Protein 7NG2 (pdb70)

Radius of gyration: 14.6 Å; Cα contacts (8 Å, |Δi|>4): 327; chains: 1; bounding box: 36×38×35 Å

Foldseek 3Di:
DAAPDDPLDDPFFEWEWEAEAQDVVQVVVCQVQQKDWAAPVLLVVVQVCVVPGNWYKYFYDYVPLQGTQAMWTFGFRFDCPRPHCPVPPCCVRTTHMTGIGTDAGADDGLVVVPLAAAVQVVRHRPSPHDGGRIGDPVVRSVVNVVRVPGDGDPSND

B-factor: mean 22.54, std 9.27, range [11.8, 64.45]

InterPro domains:
  IPR000571 Zinc finger, CCCH-type [PS50103] (138-165)
  IPR000571 Zinc finger, CCCH-type [PS50103] (248-275)
  IPR000571 Zinc finger, CCCH-type [SM00356] (138-164)
  IPR000571 Zinc finger, CCCH-type [SM00356] (249-274)
  IPR007275 YTH domain [PF04146] (446-579)
  IPR007275 YTH domain [PS50882] (446-579)
  IPR007275 YTH domain [cd21134] (447-579)
  IPR036855 Zinc finger, CCCH-type superfamily [SSF90229] (138-163)
  IPR045168 YTH domain containing protein [PTHR12357] (114-583)

Secondary structure (DSSP, 8-state):
----S-TT-TTS-EEEEEEEES-HHHHHHHHHHTEE---HHHHHHHHHHHHHSSEEEEEEEETTSSEEEEEEEE-S---TTSSTTTTGGGGGGS---EEEEEEEEEEEEGGGG-S-EETTTTTEEGGGPPTT-EE-HHHHHHHHHHHHHSPPP-TT-

Solvent-accessible surface area: 8326 Å² total; per-residue (Å²): 46,102,61,189,38,124,21,82,30,117,146,21,80,42,78,4,0,0,0,33,6,109,146,66,60,32,0,82,31,0,28,118,74,20,0,15,9,3,46,143,54,17,8,145,81,0,3,82,0,19,93,85,13,69,1,2,2,0,0,0,0,4,73,172,41,32,2,2,18,0,6,0,6,0,27,17,77,36,56,92,142,25,84,97,45,55,31,28,106,51,37,156,167,39,6,38,4,0,115,7,92,39,64,26,38,0,131,5,82,20,160,97,29,50,211,30,68,0,83,142,34,124,92,66,35,5,153,119,7,157,32,0,20,33,1,16,70,76,27,0,50,82,2,13,59,92,0,56,134,69,99,83,59,99,25,88,113

Sequen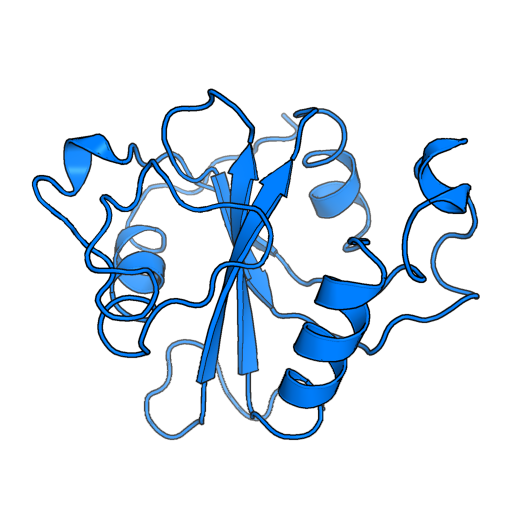ce (157 aa):
GDPFGHVASPQSTKRFFIIKSNNRMSNIIYTSIQHGVWATSKGNSRKLSNAFTTSTDHVLLLFSANESGGFQGFGRMMSLPDPQLFPGIWGPVQLRLGSNFRVVMMWLKQCKIEFEELGKVTNPWNDDLPLRKSRDGTEVVPPALGSSLLCTWMSSQRPSEDLLA

Nearest PDB structures (foldseek):
  7ng2-assembly1_A  TM=1.006E+00  e=1.688E-35  Toxoplasma gondii ME49
  7njc-assembly1_A  TM=9.809E-01  e=2.395E-30  Toxoplasma gondii ME49
  7pj9-assembly2_B  TM=9.272E-01  e=2.985E-15  Homo sapiens
  8q4v-assembly1_A  TM=9.236E-01  e=5.300E-15  Homo sapiens
  6t12-assembly1_A  TM=8.973E-01  e=1.470E-14  Homo sapiens

Organism: Toxoplasma gondii (strain ATCC 50611 / Me49) (NCBI:txid508771)

Structure (mmCIF, N/CA/C/O backbone):
data_7NG2
#
_entry.id   7NG2
#
_cell.length_a   40.180
_cell.length_b   40.180
_cell.length_c   202.600
_cell.angle_alpha   90.000
_cell.angle_beta   90.000
_cell.angle_gamma   90.000
#
_symmetry.space_group_name_H-M   'P 41 21 2'
#
loop_
_entity.id
_entity.type
_entity.pdbx_description
1 polymer 'Zinc finger (CCCH type) motif-containing protein'
2 non-polymer 'ISOPROPYL ALCOHOL'
3 water water
#
loop_
_atom_site.group_PDB
_atom_site.id
_atom_site.type_symbol
_atom_site.label_atom_id
_atom_site.label_alt_id
_atom_site.label_comp_id
_atom_site.label_asym_id
_atom_site.label_entity_id
_atom_site.label_seq_id
_atom_site.pdbx_PDB_ins_code
_atom_site.Cartn_x
_atom_site.Cartn_y
_atom_site.Cartn_z
_atom_site.occupancy
_atom_site.B_iso_or_equiv
_atom_site.auth_seq_id
_atom_site.auth_comp_id
_atom_site.auth_asym_id
_atom_site.auth_atom_id
_atom_site.pdbx_PDB_model_num
ATOM 1 N N . GLY A 1 1 ? -1.11600 -0.54000 -31.38600 0.800 25.32672 433 GLY A N 1
ATOM 2 C CA . GLY A 1 1 ? -2.03600 -0.19500 -32.45200 0.800 24.96352 433 GLY A CA 1
ATOM 3 C C . GLY A 1 1 ? -3.43100 -0.74400 -32.23300 0.800 24.86877 433 GLY A C 1
ATOM 4 O O . GLY A 1 1 ? -3.79400 -1.08500 -31.09700 0.800 20.65511 433 GLY A O 1
ATOM 5 N N . ASP A 1 2 ? -4.19000 -0.82800 -33.33200 1.000 28.27971 434 ASP A N 1
ATOM 6 C CA . ASP A 1 2 ? -5.58400 -1.24500 -33.29800 1.000 29.81410 434 ASP A CA 1
ATOM 7 C C . ASP A 1 2 ? -5.68800 -2.73700 -32.98400 1.000 26.36106 434 ASP A C 1
ATOM 8 O O . ASP A 1 2 ? -4.79400 -3.51400 -33.32500 1.000 25.93732 434 ASP A O 1
ATOM 13 N N . PRO A 1 3 ? -6.78700 -3.17000 -32.36300 1.000 24.78718 435 PRO A N 1
ATOM 14 C CA . PRO A 1 3 ? -6.98800 -4.61000 -32.13500 1.000 22.95802 435 PRO A CA 1
ATOM 15 C C . PRO A 1 3 ? -7.41200 -5.31300 -33.41900 1.000 22.42374 435 PRO A C 1
ATOM 16 O O . PRO A 1 3 ? -8.34000 -4.88100 -34.10500 1.000 25.39252 435 PRO A O 1
ATOM 20 N N . PHE A 1 4 ? -6.72900 -6.41100 -33.73500 1.000 22.89748 436 PHE A N 1
ATOM 21 C CA . PHE A 1 4 ? -7.06000 -7.23400 -34.89000 1.000 22.26583 436 PHE A CA 1
ATOM 22 C C . PHE A 1 4 ? -7.62900 -8.58600 -34.48600 1.000 21.52363 436 PHE A C 1
ATOM 23 O O . PHE A 1 4 ? -7.74900 -9.48700 -35.32700 1.000 23.32648 436 PHE A O 1
ATOM 31 N N . GLY A 1 5 ? -7.99300 -8.73000 -33.21900 1.000 19.66025 437 GLY A N 1
ATOM 32 C CA . GLY A 1 5 ? -8.63300 -9.92800 -32.71400 1.000 17.67317 437 GLY A CA 1
ATOM 33 C C . GLY A 1 5 ? -8.97400 -9.69900 -31.26000 1.000 16.68095 437 GLY A C 1
ATOM 34 O O . GLY A 1 5 ? -8.60000 -8.68200 -30.66300 1.000 17.76002 437 GLY A O 1
ATOM 35 N N . HIS A 1 6 ? -9.71400 -10.65000 -30.70600 1.000 15.60450 438 HIS A N 1
ATOM 36 C CA . HIS A 1 6 ? -10.08200 -10.58900 -29.30100 1.000 15.30447 438 HIS A CA 1
ATOM 37 C C . HIS A 1 6 ? -8.85000 -10.83300 -28.43800 1.000 16.13878 438 HIS A C 1
ATOM 38 O O . HIS A 1 6 ? -7.97100 -11.62200 -28.79100 1.000 17.36261 438 HIS A O 1
ATOM 45 N N . VAL A 1 7 ? -8.79300 -10.16000 -27.28300 1.000 16.00192 439 VAL A N 1
ATOM 46 C CA . VAL A 1 7 ? -7.61700 -10.29400 -26.42600 1.000 16.85202 439 VAL A CA 1
ATOM 47 C C . VAL A 1 7 ? -7.45200 -11.70000 -25.87800 1.000 18.67592 439 VAL A C 1
ATOM 48 O O . VAL A 1 7 ? -6.36400 -12.05100 -25.41600 1.000 21.77893 439 VAL A O 1
ATOM 52 N N . ALA A 1 8 ? -8.50800 -12.50900 -25.88600 1.000 19.40233 440 ALA A N 1
ATOM 53 C CA . ALA A 1 8 ? -8.41300 -13.87600 -25.39900 1.000 20.78407 440 ALA A CA 1
ATOM 54 C C . ALA A 1 8 ? -7.96900 -14.85500 -26.47500 1.000 19.85238 440 ALA A C 1
ATOM 55 O O . ALA A 1 8 ? -7.71600 -16.02400 -26.16300 1.000 25.42147 440 ALA A O 1
ATOM 57 N N . SER A 1 9 ? -7.86600 -14.41500 -27.72700 1.000 19.24441 441 SER A N 1
ATOM 58 C CA . SER A 1 9 ? -7.50600 -15.33400 -28.79800 1.000 19.39180 441 SER A CA 1
ATOM 59 C C . SER A 1 9 ? -6.00100 -15.58800 -28.81300 1.000 18.51275 441 SER A C 1
ATOM 60 O O . SER A 1 9 ? -5.21300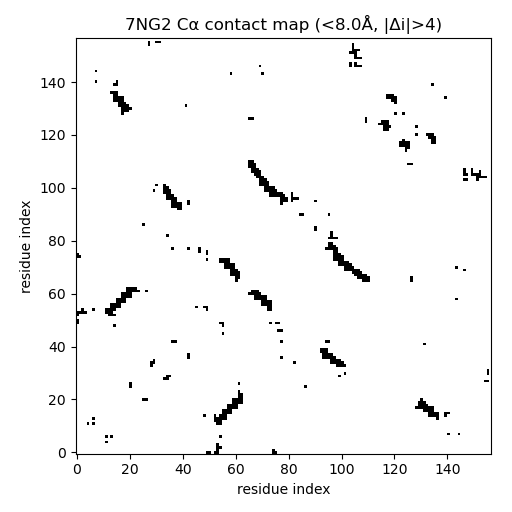 -14.67700 -28.56500 1.000 19.76816 441 SER A O 1
ATOM 63 N N . PRO A 1 10 ? -5.58300 -16.81700 -29.12700 1.000 21.11569 442 PRO A N 1
ATOM 64 C CA . PRO A 1 10 ? -4.18200 -17.19500 -28.88500 1.000 22.62903 442 PRO A CA 1
ATOM 65 C C . PRO A 1 10 ? -3.16500 -16.65300 -29.87700 1.000 23.42123 442 PRO A C 1
ATOM 66 O O . PRO A 1 10 ? -1.98200 -16.57600 -29.52300 1.000 29.27719 442 PRO A O 1
ATOM 70 N N . GLN A 1 11 ? -3.56200 -16.26700 -31.08800 1.000 21.97369 443 GLN A N 1
ATOM 71 C CA . GLN A 1 11 ? -2.57700 -15.95300 -32.11800 1.000 24.44504 443 GLN A CA 1
ATOM 72 C C . GLN A 1 11 ? -1.93200 -14.58600 -31.94800 1.000 24.16079 443 GLN A C 1
ATOM 73 O O . GLN A 1 11 ? -0.95400 -14.29000 -32.64300 1.000 29.02453 443 GLN A O 1
ATOM 79 N N . SER A 1 12 ? -2.43300 -13.75500 -31.05000 1.000 17.81003 444 SER A N 1
ATOM 80 C CA . SER A 1 12 ? -1.93800 -12.39500 -30.92800 1.000 15.83085 444 SER A CA 1
ATOM 81 C C . SER A 1 12 ? -0.88500 -12.30600 -29.82800 1.000 14.92284 444 SER A C 1
ATOM 82 O O . SER A 1 12 ? -0.91300 -13.06000 -28.85200 1.000 16.66252 444 SER A O 1
ATOM 85 N N . THR A 1 13 ? 0.02900 -11.35100 -29.97900 1.000 14.28066 445 THR A N 1
ATOM 86 C CA . THR A 1 13 ? 1.01900 -11.08900 -28.94000 1.000 13.55689 445 THR A CA 1
ATOM 87 C C . THR A 1 13 ? 0.42300 -10.19800 -27.85600 1.000 13.82271 445 THR A C 1
ATOM 88 O O . THR A 1 13 ? -0.40900 -9.32400 -28.12000 1.000 14.03853 445 THR A O 1
ATOM 92 N N . LYS A 1 14 ? 0.84100 -10.44000 -26.61500 1.000 13.79376 446 LYS A N 1
ATOM 93 C CA . LYS A 1 14 ? 0.24100 -9.78300 -25.46500 1.000 14.27276 446 LYS A CA 1
ATOM 94 C C . LYS A 1 14 ? 1.31100 -9.43700 -24.44900 1.000 13.27264 446 LYS A C 1
ATOM 95 O O . LYS A 1 14 ? 2.29300 -10.16400 -24.29200 1.000 14.28592 446 LYS A O 1
ATOM 101 N N . ARG A 1 15 ? 1.11000 -8.31000 -23.76700 1.000 12.94892 447 ARG A N 1
ATOM 102 C CA . ARG A 1 15 ? 1.85600 -7.98100 -22.56300 1.000 13.38582 447 ARG A CA 1
ATOM 103 C C . ARG A 1 15 ? 0.85700 -7.54000 -21.51100 1.000 12.51466 447 ARG A C 1
ATOM 104 O O . ARG A 1 15 ? -0.19200 -6.98300 -21.83200 1.000 13.34107 447 ARG A O 1
ATOM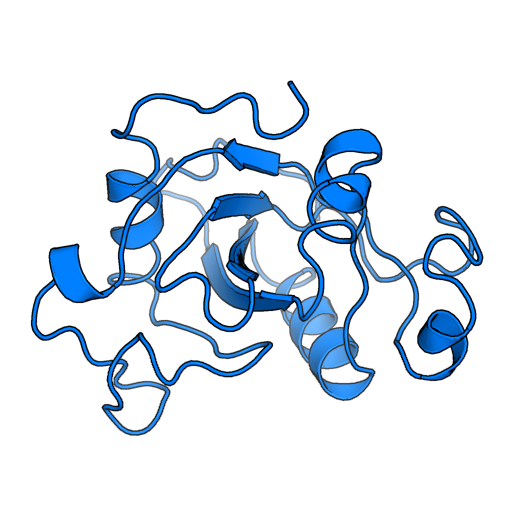 112 N N . PHE A 1 16 ? 1.18900 -7.79600 -20.24700 1.000 12.54624 448 PHE A N 1
ATOM 113 C CA . PHE A 1 16 ? 0.25800 -7.65800 -19.12800 1.000 12.98314 448 PHE A CA 1
ATOM 114 C C . PHE A 1 16 ? 0.91900 -6.85800 -18.01500 1.000 12.48571 448 PHE A C 1
ATOM 115 O O . PHE A 1 16 ? 1.99800 -7.23500 -17.53600 1.000 13.95957 448 PHE A O 1
ATOM 123 N N . PHE A 1 17 ? 0.27900 -5.77400 -17.59500 1.000 12.58572 449 PHE A N 1
ATOM 124 C CA . PHE A 1 17 ? 0.84400 -4.89800 -16.57300 1.000 12.84891 449 PHE A CA 1
ATOM 125 C C . PHE A 1 17 ? -0.17700 -4.69400 -15.46800 1.000 12.16988 449 PHE A C 1
ATOM 126 O O . PHE A 1 17 ? -1.36200 -4.50500 -15.73800 1.000 13.29896 449 PHE A O 1
ATOM 134 N N . ILE A 1 18 ? 0.28800 -4.73400 -14.21900 1.000 12.59362 450 ILE A N 1
ATOM 135 C CA . ILE A 1 18 ? -0.55000 -4.42100 -13.06100 1.000 13.11999 450 ILE A CA 1
ATOM 136 C C . ILE A 1 18 ? -0.56700 -2.90700 -12.85900 1.000 13.06472 450 ILE A C 1
ATOM 137 O O . ILE A 1 18 ? 0.47600 -2.24700 -12.89900 1.000 14.72808 450 ILE A O 1
ATOM 142 N N . ILE A 1 19 ? -1.76200 -2.35400 -12.68200 1.000 12.89891 451 ILE A N 1
ATOM 143 C CA . ILE A 1 19 ? -1.97100 -0.93200 -12.43800 1.000 13.16737 451 ILE A CA 1
ATOM 144 C C . ILE A 1 19 ? -2.51100 -0.78700 -11.02600 1.000 13.72007 451 ILE A C 1
ATOM 145 O O . ILE A 1 19 ? -3.49100 -1.44200 -10.66500 1.000 14.50700 451 ILE A O 1
ATOM 150 N N . LYS A 1 20 ? -1.89800 0.08800 -10.23800 1.000 13.92009 452 LYS A N 1
ATOM 151 C CA . LYS A 1 20 ? -2.38100 0.39200 -8.89900 1.000 14.59912 452 LYS A CA 1
ATOM 152 C C . LYS A 1 20 ? -3.06700 1.75400 -8.90300 1.000 16.98098 452 LYS A C 1
ATOM 153 O O . LYS A 1 20 ? -2.69600 2.65300 -9.65700 1.000 19.55761 452 LYS A O 1
ATOM 159 N N . SER A 1 21 ? -4.08300 1.90100 -8.06300 1.000 17.43893 453 SER A N 1
ATOM 160 C CA . SER A 1 21 ? -4.78500 3.17000 -7.94800 1.000 19.25494 453 SER A CA 1
ATOM 161 C C . SER A 1 21 ? -4.97300 3.49600 -6.47900 1.000 19.33127 453 SER A C 1
ATOM 162 O O . SER A 1 21 ? -5.46200 2.65700 -5.72200 1.000 18.90490 453 SER A O 1
ATOM 165 N N A ASN A 1 22 ? -4.59200 4.70100 -6.06300 0.720 22.11581 454 ASN A N 1
ATOM 166 N N B ASN A 1 22 ? -4.61500 4.73600 -6.10500 0.280 21.29203 454 ASN A N 1
ATOM 167 C CA A ASN A 1 22 ? -4.80300 5.02400 -4.65700 0.720 24.55558 454 ASN A CA 1
ATOM 168 C CA B ASN A 1 22 ? -4.72700 5.29300 -4.75900 0.280 22.59745 454 ASN A CA 1
ATOM 169 C C A ASN A 1 22 ? -6.27100 5.27700 -4.33400 0.720 22.14739 454 ASN A C 1
ATOM 170 C C B ASN A 1 22 ? -6.15400 5.66300 -4.37600 0.280 21.26571 454 ASN A C 1
ATOM 171 O O A ASN A 1 22 ? -6.67400 5.10500 -3.17900 0.720 28.10074 454 ASN A O 1
ATOM 172 O O B ASN A 1 22 ? -6.39600 6.01800 -3.21600 0.280 19.37864 454 ASN A O 1
ATOM 181 N N . ARG A 1 23 ? -7.08300 5.64400 -5.32500 1.000 20.59721 455 ARG A N 1
ATOM 182 C CA . ARG A 1 23 ? -8.46200 6.04700 -5.09700 1.000 22.53691 455 ARG A CA 1
ATOM 183 C C . ARG A 1 23 ? -9.37100 5.18200 -5.95400 1.000 22.36584 455 ARG A C 1
ATOM 184 O O . ARG A 1 23 ? -9.16500 5.08300 -7.16700 1.000 22.41585 455 ARG A O 1
ATOM 192 N N . MET A 1 24 ? -10.37900 4.57000 -5.32900 1.000 23.35543 456 MET A N 1
ATOM 193 C CA . MET A 1 24 ? -11.41900 3.90600 -6.10600 1.000 23.68179 456 MET A CA 1
ATOM 194 C C . MET A 1 24 ? -12.11300 4.87600 -7.04900 1.000 22.43164 456 MET A C 1
ATOM 195 O O . MET A 1 24 ? -12.51200 4.48500 -8.15100 1.000 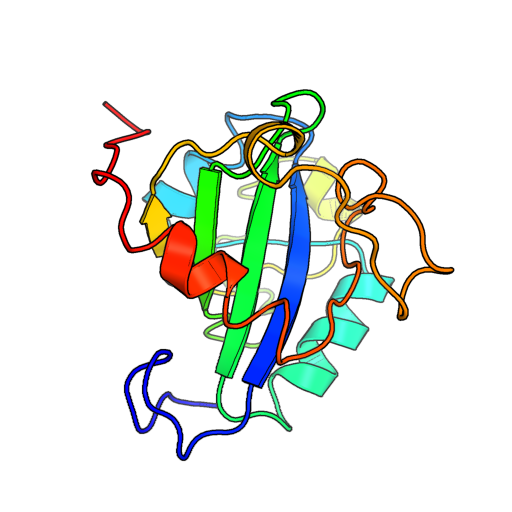22.98170 456 MET A O 1
ATOM 200 N N . SER A 1 25 ? -12.24400 6.14500 -6.64500 1.000 22.77378 457 SER A N 1
ATOM 201 C CA . SER A 1 25 ? -12.88400 7.13900 -7.50000 1.000 23.40544 457 SER A CA 1
ATOM 202 C C . SER A 1 25 ? -12.15300 7.29100 -8.82700 1.000 21.08148 457 SER A C 1
ATOM 203 O O . SER A 1 25 ? -12.78500 7.56500 -9.85300 1.000 21.89999 457 SER A O 1
ATOM 206 N N . ASN A 1 26 ? -10.83400 7.09900 -8.83600 1.000 19.86028 458 ASN A N 1
ATOM 207 C CA . ASN A 1 26 ? -10.11000 7.14800 -10.10300 1.000 18.68908 458 ASN A CA 1
ATOM 208 C C . ASN A 1 26 ? -10.46700 5.96000 -10.99500 1.000 16.74411 458 ASN A C 1
ATOM 209 O O . ASN A 1 26 ? -10.55500 6.10400 -12.22200 1.000 16.86781 458 ASN A O 1
ATOM 214 N N A ILE A 1 27 ? -10.66300 4.78100 -10.39600 0.620 16.95203 459 ILE A N 1
ATOM 215 N N B ILE A 1 27 ? -10.68200 4.78400 -10.40200 0.380 16.55198 459 ILE A N 1
ATOM 216 C CA A ILE A 1 27 ? -11.13500 3.62000 -11.14900 0.620 17.92847 459 ILE A CA 1
ATOM 217 C CA B ILE A 1 27 ? -11.12500 3.63300 -11.18500 0.380 16.31248 459 ILE A CA 1
ATOM 218 C C A ILE A 1 27 ? -12.50100 3.90400 -11.75700 0.620 17.23101 459 ILE A C 1
ATOM 219 C C B ILE A 1 27 ? -12.51800 3.87200 -11.75200 0.380 16.25458 459 ILE A C 1
ATOM 220 O O A ILE A 1 27 ? -12.75300 3.60600 -12.93200 0.620 16.65726 459 ILE A O 1
ATOM 221 O O B ILE A 1 27 ? -12.80400 3.51500 -12.90300 0.380 16.74411 459 ILE A O 1
ATOM 230 N N . TYR A 1 28 ? -13.40300 4.49100 -10.96700 1.000 18.10217 460 TYR A N 1
ATOM 231 C CA . TYR A 1 28 ? -14.73400 4.80800 -11.47400 1.000 19.21020 460 TYR A CA 1
ATOM 232 C C . TYR A 1 28 ? -14.65000 5.76400 -12.65500 1.000 19.13387 460 TYR A C 1
ATOM 233 O O . TYR A 1 28 ? -15.32500 5.56700 -13.67200 1.000 18.81278 460 TYR A O 1
ATOM 242 N N . THR A 1 29 ? -13.81200 6.79400 -12.54600 1.000 17.70739 461 THR A N 1
ATOM 243 C CA . THR A 1 29 ? -13.61600 7.71800 -13.65700 1.000 18.06796 461 THR A CA 1
ATOM 244 C C . THR A 1 29 ? -13.06400 6.99700 -14.88100 1.000 16.50461 461 THR A C 1
ATOM 245 O O . THR A 1 29 ? -13.47900 7.26600 -16.01500 1.000 17.05468 461 THR A O 1
ATOM 249 N N . SER A 1 30 ? -12.13000 6.06900 -14.66800 1.000 15.75978 462 SER A N 1
ATOM 250 C CA . SER A 1 30 ? -11.54700 5.31500 -15.77200 1.000 15.48607 462 SER A CA 1
ATOM 251 C C . SER A 1 30 ? -12.60300 4.48900 -16.49800 1.000 15.06496 462 SER A C 1
ATOM 252 O O . SER A 1 30 ? -12.62400 4.44500 -17.73500 1.000 16.74411 462 SER A O 1
ATOM 255 N N . ILE A 1 31 ? -13.49700 3.84600 -15.74500 1.000 16.67568 463 ILE A N 1
ATOM 256 C CA . ILE A 1 31 ? -14.56900 3.06200 -16.35000 1.000 17.02309 463 ILE A CA 1
ATOM 257 C C . ILE A 1 31 ? -15.55100 3.97800 -17.07200 1.000 18.08638 463 ILE A C 1
ATOM 258 O O . ILE A 1 31 ? -16.01600 3.67200 -18.17700 1.000 22.10791 463 ILE A O 1
ATOM 263 N N . GLN A 1 32 ? -15.85700 5.13100 -16.47000 1.000 19.03386 464 GLN A N 1
ATOM 264 C CA . GLN A 1 32 ? -16.86000 6.03100 -17.02700 1.000 21.01831 464 GLN A CA 1
ATOM 265 C C . GLN A 1 32 ? -16.40200 6.63000 -18.35100 1.000 19.41285 464 GLN A C 1
ATOM 266 O O . GLN A 1 32 ? -17.20800 6.78700 -19.27800 1.000 22.90275 464 GLN A O 1
ATOM 272 N N . HIS A 1 33 ? -15.11600 6.96700 -18.46200 1.000 17.39945 465 HIS A N 1
ATOM 273 C CA . HIS A 1 33 ? -14.60800 7.71400 -19.60500 1.000 17.77845 465 HIS A CA 1
ATOM 274 C C . HIS A 1 33 ? -13.55600 6.98400 -20.42900 1.000 17.12837 465 HIS A C 1
ATOM 275 O O . HIS A 1 33 ? -13.10100 7.52500 -21.44100 1.000 20.33928 465 HIS A O 1
ATOM 282 N N . GLY A 1 34 ? -13.17100 5.77300 -20.04800 1.000 16.02824 466 GLY A N 1
ATOM 283 C CA . GLY A 1 34 ? -12.23800 5.00200 -20.84900 1.000 15.32552 466 GLY A CA 1
ATOM 284 C C . GLY A 1 34 ? -10.85900 5.62300 -20.91100 1.000 15.05180 466 GLY A C 1
ATOM 285 O O . GLY A 1 34 ? -10.29200 5.77900 -21.99500 1.000 15.63345 466 GLY A O 1
ATOM 286 N N . VAL A 1 35 ? -10.29400 5.96000 -19.75300 1.000 15.27288 467 VAL A N 1
ATOM 287 C CA . VAL A 1 35 ? -9.09100 6.78100 -19.70900 1.000 15.13866 467 VAL A CA 1
ATOM 288 C C . VAL A 1 35 ? -8.25100 6.37700 -18.50500 1.000 13.83850 467 VAL A C 1
ATOM 289 O O . VAL A 1 35 ? -8.77500 5.96500 -17.46600 1.000 14.78335 467 VAL A O 1
ATOM 293 N N . TRP A 1 36 ? -6.93500 6.51500 -18.64500 1.000 13.78850 468 TRP A N 1
ATOM 294 C CA . TRP A 1 36 ? -6.01400 6.32200 -17.53200 1.000 13.63321 468 TRP A CA 1
ATOM 295 C C . TRP A 1 36 ? -4.80800 7.23000 -17.73700 1.000 14.61754 468 TRP A C 1
ATOM 296 O O . TRP A 1 36 ? -4.57800 7.74300 -18.83200 1.000 15.51239 468 TRP A O 1
ATOM 307 N N . ALA A 1 37 ? -4.03200 7.41000 -16.66900 1.000 15.65451 469 ALA A N 1
ATOM 308 C CA . ALA A 1 37 ? -2.72400 8.04000 -16.76300 1.000 15.36500 469 ALA A CA 1
ATOM 309 C C . ALA A 1 37 ? -1.84000 7.41400 -15.69900 1.000 15.05444 469 ALA A C 1
ATOM 310 O O . ALA A 1 37 ? -2.32600 6.95700 -14.66100 1.000 16.56251 469 ALA A O 1
ATOM 312 N N . THR A 1 38 ? -0.53600 7.41000 -15.94800 1.000 14.87284 470 THR A N 1
ATOM 313 C CA . THR A 1 38 ? 0.40000 6.79900 -15.01700 1.000 14.31487 470 THR A CA 1
ATOM 314 C C . THR A 1 38 ? 1.65000 7.67000 -14.92200 1.000 16.02034 470 THR A C 1
ATOM 315 O O . THR A 1 38 ? 1.75500 8.71800 -15.56600 1.000 16.90203 470 THR A O 1
ATOM 319 N N . SER A 1 39 ? 2.59200 7.24300 -14.08700 1.000 15.36500 471 SER A N 1
ATOM 320 C CA . SER A 1 39 ? 3.84000 7.97100 -13.91300 1.000 16.62568 471 SER A CA 1
ATOM 321 C C . SER A 1 39 ? 4.55900 8.11600 -15.25400 1.000 16.84412 471 SER A C 1
ATOM 322 O O . SER A 1 39 ? 4.31700 7.37000 -16.20400 1.000 17.53105 471 SER A O 1
ATOM 325 N N . LYS A 1 40 ? 5.45900 9.09800 -15.33200 1.000 18.85226 472 LYS A N 1
ATOM 326 C CA . LYS A 1 40 ? 6.16900 9.31800 -16.58800 1.000 20.78933 472 LYS A CA 1
ATOM 327 C C . LYS A 1 40 ? 6.99400 8.09500 -16.98300 1.000 19.64972 472 LYS A C 1
ATOM 328 O O . LYS A 1 40 ? 7.02500 7.71400 -18.16000 1.000 19.39180 472 LYS A O 1
ATOM 334 N N . GLY A 1 41 ? 7.63600 7.44300 -16.00800 1.000 20.36297 473 GLY A N 1
ATOM 335 C CA . GLY A 1 41 ? 8.37700 6.22400 -16.30400 1.000 20.57352 473 GLY A CA 1
ATOM 336 C C . GLY A 1 41 ? 7.49200 5.10700 -16.82700 1.000 19.34969 473 GLY A C 1
ATOM 337 O O . GLY A 1 41 ? 7.81600 4.45400 -17.82500 1.000 19.98924 473 GLY A O 1
ATOM 338 N N . ASN A 1 42 ? 6.35800 4.87100 -16.15900 1.000 17.52579 474 ASN A N 1
ATOM 339 C CA . ASN A 1 42 ? 5.44600 3.83000 -16.62400 1.000 16.47566 474 ASN A CA 1
ATOM 340 C C . ASN A 1 42 ? 4.82200 4.20800 -17.95500 1.000 15.00969 474 ASN A C 1
ATOM 341 O O . ASN A 1 42 ? 4.51000 3.32700 -18.76400 1.000 15.87822 474 ASN A O 1
ATOM 346 N N . SER A 1 43 ? 4.63600 5.51000 -18.19300 1.000 15.55713 475 SER A N 1
ATOM 347 C CA . SER A 1 43 ? 4.05700 5.96000 -19.45200 1.000 15.69925 475 SER A CA 1
ATOM 348 C C . SER A 1 43 ? 4.95700 5.59400 -20.62100 1.000 16.11772 475 SER A C 1
ATOM 349 O O . SER A 1 43 ? 4.47800 5.15200 -21.67200 1.000 16.38091 475 SER A O 1
ATOM 352 N N . ARG A 1 44 ? 6.26700 5.77100 -20.45700 1.000 16.46513 476 ARG A N 1
ATOM 353 C CA . ARG A 1 44 ? 7.19000 5.40200 -21.52200 1.000 17.44420 476 ARG A CA 1
ATOM 354 C C . ARG A 1 44 ? 7.19000 3.89400 -21.73000 1.000 17.96531 476 ARG A C 1
ATOM 355 O O . ARG A 1 44 ? 7.15100 3.41700 -22.87000 1.000 18.09691 476 ARG A O 1
ATOM 363 N N . LYS A 1 45 ? 7.20400 3.13500 -20.63300 1.000 17.86530 477 LYS A N 1
ATOM 364 C CA . LYS A 1 45 ? 7.19200 1.67800 -20.70800 1.000 19.29705 477 LYS A CA 1
ATOM 365 C C . LYS A 1 45 ? 5.93900 1.16800 -21.41100 1.000 16.88360 477 LYS A C 1
ATOM 366 O O . LYS A 1 45 ? 6.01100 0.28700 -22.27800 1.000 17.68370 477 LYS A O 1
ATOM 372 N N . LEU A 1 46 ? 4.77200 1.70400 -21.04100 1.000 15.74926 478 LEU A N 1
ATOM 373 C CA . LEU A 1 46 ? 3.52800 1.28200 -21.67900 1.000 14.95179 478 LEU A CA 1
ATOM 374 C C . LEU A 1 46 ? 3.47800 1.72600 -23.13400 1.000 14.59912 478 LEU A C 1
ATOM 375 O O . LEU A 1 46 ? 2.95600 1.00100 -23.98700 1.000 15.63345 478 LEU A O 1
ATOM 380 N N . SER A 1 47 ? 4.00500 2.91200 -23.43500 1.000 14.59649 479 SER A N 1
ATOM 381 C CA . SER A 1 47 ? 4.02900 3.37700 -24.81700 1.000 15.34131 479 SER A CA 1
ATOM 382 C C . SER A 1 47 ? 4.82800 2.43400 -25.69700 1.000 15.21761 479 SER A C 1
ATOM 383 O O . SER A 1 47 ? 4.40700 2.10600 -26.81200 1.000 15.63082 479 SER A O 1
ATOM 386 N N . ASN A 1 48 ? 6.00800 2.02700 -25.23100 1.000 15.77558 480 ASN A N 1
ATOM 387 C CA . ASN A 1 48 ? 6.83600 1.11600 -26.01600 1.000 15.86506 480 ASN A CA 1
ATOM 388 C C . ASN A 1 48 ? 6.17900 -0.24400 -26.17500 1.000 16.94150 480 ASN A C 1
ATOM 389 O O . ASN A 1 48 ? 6.33500 -0.88300 -27.21700 1.000 19.02860 480 ASN A O 1
ATOM 394 N N . ALA A 1 49 ? 5.43200 -0.68700 -25.16400 1.000 14.87547 481 ALA A N 1
ATOM 395 C CA . ALA A 1 49 ? 4.66100 -1.91700 -25.29900 1.000 14.57543 481 ALA A CA 1
ATOM 396 C C . ALA A 1 49 ? 3.52000 -1.74500 -26.29900 1.000 14.73861 481 ALA A C 1
ATOM 397 O O . ALA A 1 49 ? 3.26500 -2.63100 -27.12000 1.000 14.79651 481 ALA A O 1
ATOM 399 N N . PHE A 1 50 ? 2.83200 -0.60300 -26.25100 1.000 13.66480 482 PHE A N 1
ATOM 400 C CA . PHE A 1 50 ? 1.66100 -0.37900 -27.10000 1.000 13.87008 482 PHE A CA 1
ATOM 401 C C . PHE A 1 50 ? 2.01100 -0.43700 -28.58200 1.000 14.39120 482 PHE A C 1
ATOM 402 O O . PHE A 1 50 ? 1.25900 -1.00000 -29.38600 1.000 15.25972 482 PHE A O 1
ATOM 410 N N A THR A 1 51 ? 3.14000 0.15000 -28.96700 0.800 14.10959 483 THR A N 1
ATOM 411 N N B THR A 1 51 ? 3.14900 0.12100 -28.95700 0.200 14.72545 483 THR A N 1
ATOM 412 C CA A THR A 1 51 ? 3.49500 0.17800 -30.37600 0.800 14.89652 483 THR A CA 1
ATOM 413 C CA B THR A 1 51 ? 3.54200 0.21100 -30.35200 0.200 15.49923 483 THR A CA 1
ATOM 414 C C A THR A 1 51 ? 4.01900 -1.15700 -30.88400 0.800 14.40962 483 THR A C 1
ATOM 415 C C B THR A 1 51 ? 4.25800 -1.03500 -30.85200 0.200 14.80967 483 THR A C 1
ATOM 416 O O A THR A 1 51 ? 4.00900 -1.38700 -32.09300 0.800 16.08088 483 THR A O 1
ATOM 417 O O B THR A 1 51 ? 4.64300 -1.07700 -32.02600 0.200 14.71229 483 THR A O 1
ATOM 424 N N . SER A 1 52 ? 4.46200 -2.04000 -29.99600 1.000 15.27025 484 SER A N 1
ATOM 425 C CA . SER A 1 52 ? 5.18000 -3.24600 -30.38800 1.000 15.73610 484 SER A CA 1
ATOM 426 C C . SER A 1 52 ? 4.49800 -4.53500 -29.95600 1.000 15.92559 484 SER A C 1
ATOM 427 O O . SER A 1 52 ? 5.11100 -5.59700 -30.05000 1.000 21.65523 484 SER A O 1
ATOM 430 N N . THR A 1 53 ? 3.26600 -4.47200 -29.47800 1.000 14.14380 485 THR A N 1
ATOM 431 C CA . THR A 1 53 ? 2.53900 -5.64700 -29.02900 1.000 13.64111 485 THR A CA 1
ATOM 432 C C . THR A 1 53 ? 1.13600 -5.56400 -29.59500 1.000 13.84113 485 THR A C 1
ATOM 433 O O . THR A 1 53 ? 0.57400 -4.46800 -29.70300 1.000 14.55701 485 THR A O 1
ATOM 437 N N . ASP A 1 54 ? 0.56100 -6.71500 -29.94600 1.000 13.44635 486 ASP A N 1
ATOM 438 C CA . ASP A 1 54 ? -0.79400 -6.68700 -30.48500 1.000 13.94641 486 ASP A CA 1
ATOM 439 C C . ASP A 1 54 ? -1.79000 -6.16500 -29.45400 1.000 13.90167 486 ASP A C 1
ATOM 440 O O . ASP A 1 54 ? -2.66200 -5.35600 -29.78300 1.000 16.65726 486 ASP A O 1
ATOM 445 N N . HIS A 1 55 ? -1.66900 -6.61100 -28.20200 1.000 12.94892 487 HIS A N 1
ATOM 446 C CA . HIS A 1 55 ? -2.54100 -6.20100 -27.09900 1.000 13.13842 487 HIS A CA 1
ATOM 447 C C . HIS A 1 55 ? -1.72900 -5.92200 -25.85100 1.000 13.13842 487 HIS A C 1
ATOM 448 O O . HIS A 1 55 ? -0.95300 -6.77800 -25.41500 1.000 14.55964 487 HIS A O 1
ATOM 455 N N . VAL A 1 56 ? -1.93500 -4.74300 -25.26800 1.000 12.51729 488 VAL A N 1
ATOM 456 C CA . VAL A 1 56 ? -1.39900 -4.41300 -23.95200 1.000 12.35411 488 VAL A CA 1
ATOM 457 C C . VAL A 1 56 ? -2.55100 -4.42700 -22.95900 1.000 12.20936 488 VAL A C 1
ATOM 458 O O . VAL A 1 56 ? -3.48500 -3.62200 -23.06400 1.000 12.96208 488 VAL A O 1
ATOM 462 N N . LEU A 1 57 ? -2.48700 -5.34800 -21.99500 1.000 12.49360 489 LEU A N 1
ATOM 463 C CA . LEU A 1 57 ? -3.52600 -5.52400 -20.99200 1.000 12.45676 489 LEU A CA 1
ATOM 464 C C . LEU A 1 57 ? -3.09900 -4.89600 -19.67400 1.000 12.35938 489 LEU A C 1
ATOM 465 O O . LEU A 1 57 ? -1.93900 -5.01800 -19.26000 1.000 13.18842 489 LEU A O 1
ATOM 470 N N . LEU A 1 58 ? -4.03900 -4.18100 -19.06400 1.000 13.19632 490 LEU A N 1
ATOM 471 C CA . LEU A 1 58 ? -3.84100 -3.48300 -17.80100 1.000 12.60151 490 LEU A CA 1
ATOM 472 C C . LEU A 1 58 ? -4.75900 -4.12500 -16.77400 1.000 12.10145 490 LEU A C 1
ATOM 473 O O . LEU A 1 58 ? -5.97400 -4.16300 -16.96500 1.000 13.09104 490 LEU A O 1
ATOM 478 N N . LEU A 1 59 ? -4.17500 -4.62300 -15.68900 1.000 11.80405 491 LEU A N 1
ATOM 479 C CA . LEU A 1 59 ? -4.89600 -5.37200 -14.66000 1.000 12.69363 491 LEU A CA 1
ATOM 480 C C . LEU A 1 59 ? -4.98600 -4.46200 -13.44300 1.000 12.10671 491 LEU A C 1
ATOM 481 O O . LEU A 1 59 ? -3.96500 -4.17000 -12.80900 1.000 12.89365 491 LEU A O 1
ATOM 486 N N . PHE A 1 60 ? -6.19500 -3.99900 -13.13500 1.000 12.03039 492 PHE A N 1
ATOM 487 C CA . PHE A 1 60 ? -6.37600 -2.91300 -12.17400 1.000 12.60941 492 PHE A CA 1
ATOM 488 C C . PHE A 1 60 ? -6.54500 -3.43900 -10.75700 1.000 12.82785 492 PHE A C 1
ATOM 489 O O . PHE A 1 60 ? -7.36700 -4.32700 -10.51100 1.000 13.40424 492 PHE A O 1
ATOM 497 N N . SER A 1 61 ? -5.79200 -2.85700 -9.82700 1.000 12.94366 493 SER A N 1
ATOM 498 C CA . SER A 1 61 ? -5.82900 -3.23200 -8.41500 1.000 13.46477 493 SER A CA 1
ATOM 499 C C . SER A 1 61 ? -5.73500 -1.97200 -7.56000 1.000 14.22276 493 SER A C 1
ATOM 500 O O . SER A 1 61 ? -4.66400 -1.36900 -7.44000 1.000 15.19130 493 SER A O 1
ATOM 503 N N . ALA A 1 62 ? -6.84500 -1.58300 -6.94700 1.000 15.17550 494 ALA A N 1
ATOM 504 C CA . ALA A 1 62 ? -6.81600 -0.43200 -6.05900 1.000 15.89401 494 ALA A CA 1
ATOM 505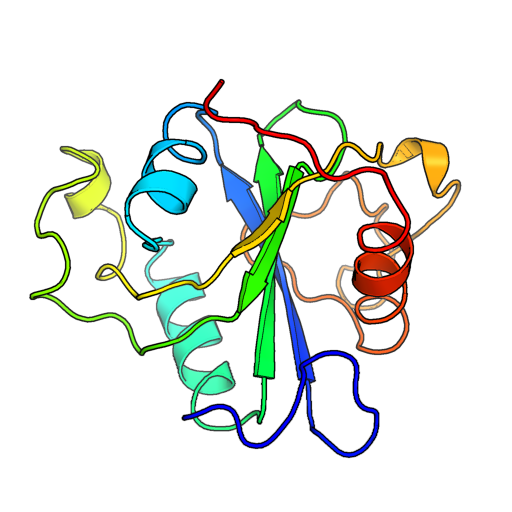 C C . ALA A 1 62 ? -5.97300 -0.73400 -4.82300 1.000 16.11772 494 ALA A C 1
ATOM 506 O O . ALA A 1 62 ? -5.95400 -1.86100 -4.32000 1.000 17.56790 494 ALA A O 1
ATOM 508 N N . ASN A 1 63 ? -5.24100 0.27300 -4.35800 1.000 16.62568 495 ASN A N 1
ATOM 509 C CA . ASN A 1 63 ? -4.40400 0.11200 -3.17400 1.000 18.42853 495 ASN A CA 1
ATOM 510 C C . ASN A 1 63 ? -5.23800 -0.39100 -2.00100 1.000 19.65236 495 ASN A C 1
ATOM 511 O O . ASN A 1 63 ? -6.28000 0.17900 -1.67300 1.000 21.81577 495 ASN A O 1
ATOM 516 N N . GLU A 1 64 ? -4.79200 -1.49400 -1.40200 1.000 22.52375 496 GLU A N 1
ATOM 517 C CA . GLU A 1 64 ? -5.41800 -2.09800 -0.22700 1.000 26.81111 496 GLU A CA 1
ATOM 518 C C . GLU A 1 64 ? -6.76800 -2.73600 -0.50900 1.000 26.87691 496 GLU A C 1
ATOM 519 O O . GLU A 1 64 ? -7.50700 -3.07600 0.42200 1.000 33.12239 496 GLU A O 1
ATOM 525 N N . SER A 1 65 ? -7.09800 -2.93000 -1.78000 1.000 24.49241 497 SER A N 1
ATOM 526 C CA . SER A 1 65 ? -8.31000 -3.65200 -2.13000 1.000 27.02166 497 SER A CA 1
ATOM 527 C C . SER A 1 65 ? -8.16600 -5.15300 -1.94300 1.000 27.85334 497 SER A C 1
ATOM 528 O O . SER A 1 65 ? -9.18100 -5.85300 -1.88600 1.000 32.29335 497 SER A O 1
ATOM 531 N N . GLY A 1 66 ? -6.93700 -5.65000 -1.84100 1.000 27.77701 498 GLY A N 1
ATOM 532 C CA . GLY A 1 66 ? -6.69200 -7.07100 -1.70400 1.000 31.29059 498 GLY A CA 1
ATOM 533 C C . GLY A 1 66 ? -6.78900 -7.88500 -2.97600 1.000 23.29227 498 GLY A C 1
ATOM 534 O O . GLY A 1 66 ? -6.72300 -9.11700 -2.90300 1.000 23.57388 498 GLY A O 1
ATOM 535 N N . GLY A 1 67 ? -6.93700 -7.25300 -4.14000 1.000 18.00742 499 GLY A N 1
ATOM 536 C CA . GLY A 1 67 ? -7.08600 -8.00700 -5.36900 1.000 15.82295 499 GLY A CA 1
ATOM 537 C C . GLY A 1 67 ? -7.29400 -7.13200 -6.58000 1.000 15.15182 499 GLY A C 1
ATOM 538 O O . GLY A 1 67 ? -6.83800 -5.98700 -6.62200 1.000 16.08877 499 GLY A O 1
ATOM 539 N N . PHE A 1 68 ? -7.97400 -7.67600 -7.58200 1.000 14.56227 500 PHE A N 1
ATOM 540 C CA . PHE A 1 68 ? -8.18900 -6.99200 -8.84900 1.000 14.55174 500 PHE A CA 1
ATOM 541 C C . PHE A 1 68 ? -9.65300 -6.61300 -8.99300 1.000 14.44647 500 PHE A C 1
ATOM 542 O O . PHE A 1 68 ? -10.54500 -7.36400 -8.58100 1.000 17.08626 500 PHE A O 1
ATOM 550 N N . GLN A 1 69 ? -9.89300 -5.46500 -9.62500 1.000 14.70703 501 GLN A N 1
ATOM 551 C CA . GLN A 1 69 ? -11.23500 -5.01200 -9.95500 1.000 15.40448 501 GLN A CA 1
ATOM 552 C C . GLN A 1 69 ? -11.58800 -5.24800 -11.41700 1.000 14.90705 501 GLN A C 1
ATOM 553 O O . GLN A 1 69 ? -12.73200 -4.99700 -11.81100 1.000 15.67556 501 GLN A O 1
ATOM 559 N N . GLY A 1 70 ? -10.65300 -5.73700 -12.21100 1.000 13.82271 502 GLY A N 1
ATOM 560 C CA . GLY A 1 70 ? -10.91500 -6.01500 -13.60300 1.000 13.21474 502 GLY A CA 1
ATOM 561 C C . GLY A 1 70 ? -9.67900 -5.75500 -14.43400 1.000 12.54624 502 GLY A C 1
ATOM 562 O O . GLY A 1 70 ? -8.57500 -5.60200 -13.92600 1.000 13.31475 502 GLY A O 1
ATOM 563 N N . PHE A 1 71 ? -9.88800 -5.71200 -15.74700 1.000 12.93313 503 PHE A N 1
ATOM 564 C CA . PHE A 1 71 ? -8.77700 -5.47100 -16.65100 1.000 12.89628 503 PHE A CA 1
ATOM 565 C C . PHE A 1 71 ? -9.27900 -4.77800 -17.90700 1.000 12.00670 503 PHE A C 1
ATOM 566 O O . PHE A 1 71 ? -10.47100 -4.80300 -18.22400 1.000 13.30159 503 PHE A O 1
ATOM 574 N N . GLY A 1 72 ? -8.34400 -4.13000 -18.59600 1.000 13.07525 504 GLY A N 1
ATOM 575 C CA . GLY A 1 72 ? -8.67000 -3.42000 -19.81500 1.000 13.75428 504 GLY A CA 1
ATOM 576 C C . GLY A 1 72 ? -7.52300 -3.47200 -20.79800 1.000 13.28317 504 GLY A C 1
ATOM 577 O O . GLY A 1 72 ? -6.43200 -3.95400 -20.48800 1.000 14.80967 504 GLY A O 1
ATOM 578 N N . ARG A 1 73 ? -7.79100 -3.00300 -22.01400 1.000 12.90681 505 ARG A N 1
ATOM 579 C CA . ARG A 1 73 ? -6.78800 -2.91600 -23.06500 1.000 13.08841 505 ARG A CA 1
ATOM 580 C C . ARG A 1 73 ? -6.38800 -1.45800 -23.25300 1.000 12.63836 505 ARG A C 1
ATOM 581 O O . ARG A 1 73 ? -7.24800 -0.57100 -23.31300 1.000 13.71743 505 ARG A O 1
ATOM 589 N N . MET A 1 74 ? -5.08400 -1.20900 -23.31600 1.000 12.45412 506 MET A N 1
ATOM 590 C CA . MET A 1 74 ? -4.59800 0.11200 -23.68900 1.000 13.19895 506 MET A CA 1
ATOM 591 C C . MET A 1 74 ? -4.92300 0.36000 -25.15800 1.000 12.69363 506 MET A C 1
ATOM 592 O O . MET A 1 74 ? -4.56600 -0.43700 -26.02700 1.000 13.58321 506 MET A O 1
ATOM 597 N N . MET A 1 75 ? -5.61100 1.46900 -25.44200 1.000 13.78323 507 MET A N 1
ATOM 598 C CA . MET A 1 75 ? -6.13400 1.72700 -26.77800 1.000 14.35435 507 MET A CA 1
ATOM 599 C C . MET A 1 75 ? -5.39800 2.82400 -27.52600 1.000 15.26499 507 MET A C 1
ATOM 600 O O . MET A 1 75 ? -5.58900 2.95500 -28.74000 1.000 17.35208 507 MET A O 1
ATOM 605 N N . SER A 1 76 ? -4.58600 3.62000 -26.84500 1.000 15.76242 508 SER A N 1
ATOM 606 C CA . SER A 1 76 ? -3.88600 4.70900 -27.50000 1.000 16.45724 508 SER A CA 1
ATOM 607 C C . SER A 1 76 ? -2.61200 5.00200 -26.73400 1.000 16.05982 508 SER A C 1
ATOM 608 O O . SER A 1 76 ? -2.45300 4.59900 -25.58100 1.000 15.62556 508 SER A O 1
ATOM 611 N N . LEU A 1 77 ? -1.71800 5.74400 -27.38500 1.000 16.80728 509 LEU A N 1
ATOM 612 C CA . LEU A 1 77 ? -0.57700 6.32200 -26.71300 1.000 17.13100 509 LEU A CA 1
ATOM 613 C C . LEU A 1 77 ? -1.04700 7.45800 -25.80700 1.000 17.92320 509 LEU A C 1
ATOM 614 O O . LEU A 1 77 ? -2.13300 8.01300 -25.99800 1.000 19.03386 509 LEU A O 1
ATOM 619 N N . PRO A 1 78 ? -0.24500 7.81900 -24.80900 1.000 17.16785 510 PRO A N 1
ATOM 620 C CA . PRO A 1 78 ? -0.51500 9.04900 -24.05200 1.000 17.12311 510 PRO A CA 1
ATOM 621 C C . PRO A 1 78 ? -0.73900 10.22500 -24.99500 1.000 17.33366 510 PRO A C 1
ATOM 622 O O . PRO A 1 78 ? -0.00100 10.41700 -25.96200 1.000 20.02345 510 PRO A O 1
ATOM 626 N N . ASP A 1 79 ? -1.80100 10.98700 -24.72400 1.000 18.88121 511 ASP A N 1
ATOM 627 C CA . ASP A 1 79 ? -2.37600 11.95700 -25.65100 1.000 20.15242 511 ASP A CA 1
ATOM 628 C C . ASP A 1 79 ? -2.73600 13.22000 -24.87900 1.000 20.88935 511 ASP A C 1
ATOM 629 O O . ASP A 1 79 ? -3.68200 13.20900 -24.08200 1.000 20.31823 511 ASP A O 1
ATOM 634 N N . PRO A 1 80 ? -2.02100 14.32700 -25.09500 1.000 23.79759 512 PRO A N 1
ATOM 635 C CA . PRO A 1 80 ? -2.30700 15.54800 -24.32400 1.000 25.16354 512 PRO A CA 1
ATOM 636 C C . PRO A 1 80 ? -3.71200 16.09900 -24.51600 1.000 24.37924 512 PRO A C 1
ATOM 637 O O . PRO A 1 80 ? -4.16300 16.88900 -23.68000 1.000 25.08195 512 PRO A O 1
ATOM 641 N N . GLN A 1 81 ? -4.42700 15.70800 -25.57100 1.000 23.54493 513 GLN A N 1
ATOM 642 C CA . GLN A 1 81 ? -5.76900 16.22300 -25.81900 1.000 22.23424 513 GLN A CA 1
ATOM 643 C C . GLN A 1 81 ? -6.87100 15.31700 -25.28900 1.000 20.60773 513 GLN A C 1
ATOM 644 O O . GLN A 1 81 ? -8.05000 15.62900 -25.46500 1.000 21.88947 513 GLN A O 1
ATOM 650 N N . LEU A 1 82 ? -6.52900 14.20600 -24.64700 1.000 18.02848 514 LEU A N 1
ATOM 651 C CA . LEU A 1 82 ? -7.54200 13.30600 -24.11300 1.000 17.36524 514 LEU A CA 1
ATOM 652 C C . LEU A 1 82 ? -7.89800 13.74100 -22.69600 1.000 17.91267 514 LEU A C 1
ATOM 653 O O . LEU A 1 82 ? -7.03200 13.76000 -21.81200 1.000 18.14954 514 LEU A O 1
ATOM 658 N N . PHE A 1 83 ? -9.17500 14.08100 -22.48500 1.000 17.47841 515 PHE A N 1
ATOM 659 C CA . PHE A 1 83 ? -9.72400 14.53300 -21.20500 1.000 17.31523 515 PHE A CA 1
ATOM 660 C C . PHE A 1 83 ? -8.73100 15.36900 -20.40400 1.000 17.83372 515 PHE A C 1
ATOM 661 O O . PHE A 1 83 ? -8.39000 15.01300 -19.27300 1.000 16.78359 515 PHE A O 1
ATOM 669 N N . PRO A 1 84 ? -8.27300 16.50300 -20.93000 1.000 18.00742 516 PRO A N 1
ATOM 670 C CA . PRO A 1 84 ? -7.22200 17.25300 -20.22800 1.000 19.04439 516 PRO A CA 1
ATOM 671 C C . PRO A 1 84 ? -7.67400 17.66700 -18.83400 1.000 19.91028 516 PRO A C 1
ATOM 672 O O . PRO A 1 84 ? -8.76400 18.21200 -18.65300 1.000 20.27348 516 PRO A O 1
ATOM 676 N N . GLY A 1 85 ? -6.83100 17.37400 -17.84100 1.000 18.49169 517 GLY A N 1
ATOM 677 C CA . GLY A 1 85 ? -7.06200 17.78000 -16.46600 1.000 18.99438 517 GLY A CA 1
ATOM 678 C C . GLY A 1 85 ? -8.05600 16.95300 -15.68400 1.000 18.22324 517 GLY A C 1
ATOM 679 O O . GLY A 1 85 ? -8.39200 17.32700 -14.55600 1.000 18.43116 517 GLY A O 1
ATOM 680 N N . ILE A 1 86 ? -8.51400 15.82500 -16.23100 1.000 17.63896 518 ILE A N 1
ATOM 681 C CA . ILE A 1 86 ? -9.59600 15.06800 -15.60800 1.000 18.40221 518 ILE A CA 1
ATOM 682 C C . ILE A 1 86 ? -9.23600 14.59200 -14.20400 1.000 18.70224 518 ILE A C 1
ATOM 683 O O . ILE A 1 86 ? -10.12000 14.43400 -13.35300 1.000 20.90514 518 ILE A O 1
ATOM 688 N N . TRP A 1 87 ? -7.95200 14.36300 -13.92900 1.000 18.42589 519 TRP A N 1
ATOM 689 C CA . TRP A 1 87 ? -7.54800 13.79600 -12.64600 1.000 18.99438 519 TRP A CA 1
ATOM 690 C C . TRP A 1 87 ? -7.31800 14.85000 -11.58000 1.000 19.75500 519 TRP A C 1
ATOM 691 O O . TRP A 1 87 ? -7.03700 14.50400 -10.43100 1.000 22.26320 519 TRP A O 1
ATOM 702 N N . GLY A 1 88 ? -7.43300 16.12400 -11.92100 1.000 20.83145 520 GLY A N 1
ATOM 703 C CA . GLY A 1 88 ? -7.11900 17.16800 -10.97800 1.000 21.40257 520 GLY A CA 1
ATOM 704 C C . GLY A 1 88 ? -5.62400 17.39300 -10.89400 1.000 22.52112 520 GLY A C 1
ATOM 705 O O . GLY A 1 88 ? -4.86500 17.00300 -11.78400 1.000 21.32098 520 GLY A O 1
ATOM 706 N N . PRO A 1 89 ? -5.17500 18.02500 -9.80700 1.000 23.81338 521 PRO A N 1
ATOM 707 C CA . PRO A 1 89 ? -3.76700 18.45900 -9.72800 1.000 25.05827 521 PRO A CA 1
ATOM 708 C C . PRO A 1 89 ? -2.73500 17.35000 -9.88400 1.000 22.84748 521 PRO A C 1
ATOM 709 O O . PRO A 1 89 ? -1.60100 17.63500 -10.29300 1.000 25.14249 521 PRO A O 1
ATOM 713 N N . VAL A 1 90 ? -3.07600 16.10000 -9.55900 1.000 22.13423 522 VAL A N 1
ATOM 714 C CA . VAL A 1 90 ? -2.14400 14.99700 -9.79000 1.000 22.68430 522 VAL A CA 1
ATOM 715 C C . VAL A 1 90 ? -1.76500 14.87500 -11.26300 1.000 22.22898 522 VAL A C 1
ATOM 716 O O . VAL A 1 90 ? -0.71000 14.31900 -11.58600 1.000 23.30806 522 VAL A O 1
ATOM 720 N N . GLN A 1 91 ? -2.59800 15.40600 -12.16600 1.000 21.99737 523 GLN A N 1
ATOM 721 C CA . GLN A 1 91 ? -2.27000 15.42200 -13.59000 1.000 22.28425 523 GLN A CA 1
ATOM 722 C C . GLN A 1 91 ? -0.86200 15.95800 -13.82900 1.000 23.97919 523 GLN A C 1
ATOM 723 O O . GLN A 1 91 ? -0.14300 15.47400 -14.71000 1.000 25.50306 523 GLN A O 1
ATOM 729 N N . LEU A 1 92 ? -0.44000 16.94000 -13.02500 1.000 25.42936 524 LEU A N 1
ATOM 730 C CA . LEU A 1 92 ? 0.86200 17.57400 -13.20100 1.000 27.65595 524 LEU A CA 1
ATOM 731 C C . LEU A 1 92 ? 2.03400 16.64000 -12.92200 1.000 28.38235 524 LEU A C 1
ATOM 732 O O . LEU A 1 92 ? 3.15200 16.92800 -13.36200 1.000 33.71720 524 LEU A O 1
ATOM 737 N N . ARG A 1 93 ? 1.81900 15.54100 -12.19800 1.000 26.95060 525 ARG A N 1
ATOM 738 C CA . ARG A 1 93 ? 2.88500 14.59400 -11.88700 1.000 29.73251 525 ARG A CA 1
ATOM 739 C C . ARG A 1 93 ? 2.75600 13.28900 -12.65800 1.000 28.05336 525 ARG A C 1
ATOM 740 O O . ARG A 1 93 ? 3.40300 12.29800 -12.30100 1.000 34.19621 525 ARG A O 1
ATOM 748 N N . LEU A 1 94 ? 1.93400 13.26100 -13.69800 1.000 23.08698 526 LEU A N 1
ATOM 749 C CA . LEU A 1 94 ? 1.70600 12.06200 -14.48300 1.000 22.00264 526 LEU A CA 1
ATOM 750 C C . LEU A 1 94 ? 2.06500 12.33200 -15.93600 1.000 20.07083 526 LEU A C 1
ATOM 751 O O . LEU A 1 94 ? 2.18800 13.48000 -16.36100 1.000 22.70799 526 LEU A O 1
ATOM 756 N N . GLY A 1 95 ? 2.23800 11.26000 -16.69800 1.000 19.83396 527 GLY A N 1
ATOM 757 C CA . GLY A 1 95 ? 2.23900 11.36800 -18.14100 1.000 19.00228 527 GLY A CA 1
ATOM 758 C C . GLY A 1 95 ? 0.85500 11.75200 -18.64600 1.000 18.97070 527 GLY A C 1
ATOM 759 O O . GLY A 1 95 ? -0.10200 11.91100 -17.88900 1.000 19.48918 527 GLY A O 1
ATOM 760 N N . SER A 1 96 ? 0.75200 11.90300 -19.96500 1.000 19.35495 528 SER A N 1
ATOM 761 C CA . SER A 1 96 ? -0.51900 12.30100 -20.55400 1.000 19.09966 528 SER A CA 1
ATOM 762 C C . SER A 1 96 ? -1.52200 11.14900 -20.48500 1.000 16.24668 528 SER A C 1
ATOM 763 O O . SER A 1 96 ? -1.15700 9.96800 -20.41500 1.000 16.63094 528 SER A O 1
ATOM 766 N N . ASN A 1 97 ? -2.80500 11.50600 -20.50400 1.000 16.19668 529 ASN A N 1
ATOM 767 C CA . ASN A 1 97 ? -3.86900 10.51400 -20.47600 1.000 15.50975 529 ASN A CA 1
ATOM 768 C C . ASN A 1 97 ? -3.85300 9.66100 -21.73600 1.000 15.39395 529 ASN A C 1
ATOM 769 O O . ASN A 1 97 ? -3.54800 10.13100 -22.83300 1.000 16.72569 529 ASN A O 1
ATOM 774 N N . PHE A 1 98 ? -4.20100 8.39000 -21.57800 1.000 14.80177 530 PHE A N 1
ATOM 775 C CA . PHE A 1 98 ? -4.36100 7.50300 -22.71700 1.000 14.52016 530 PHE A CA 1
ATOM 776 C C . PHE A 1 98 ? -5.68000 6.75200 -22.59900 1.000 14.55701 530 PHE A C 1
ATOM 777 O O . PHE A 1 98 ? -6.25200 6.61900 -21.51300 1.000 14.88336 530 PHE A O 1
ATOM 785 N N . ARG A 1 99 ? -6.17500 6.28900 -23.74300 1.000 14.73335 531 ARG A N 1
ATOM 786 C CA . ARG A 1 99 ? -7.45200 5.59400 -23.77800 1.000 14.77546 531 ARG A CA 1
ATOM 787 C C . ARG A 1 99 ? -7.29600 4.15600 -23.29900 1.000 14.18328 531 ARG A C 1
ATOM 788 O O . ARG A 1 99 ? -6.31000 3.47600 -23.61200 1.000 14.87810 531 ARG A O 1
ATOM 796 N N A VAL A 1 100 ? -8.29400 3.70000 -22.54700 0.620 14.16749 532 VAL A N 1
ATOM 797 N N B VAL A 1 100 ? -8.26100 3.69700 -22.51000 0.380 15.07023 532 VAL A N 1
ATOM 798 C CA A VAL A 1 100 ? -8.39000 2.32600 -22.06900 0.620 13.44372 532 VAL A CA 1
ATOM 799 C CA B VAL A 1 100 ? -8.31300 2.30700 -22.07000 0.380 15.09391 532 VAL A CA 1
ATOM 800 C C A VAL A 1 100 ? -9.79200 1.82400 -22.37200 0.620 13.55952 532 VAL A C 1
ATOM 801 C C B VAL A 1 100 ? -9.73900 1.80700 -22.23300 0.380 15.55450 532 VAL A C 1
ATOM 802 O O A VAL A 1 100 ? -10.77300 2.56200 -22.22500 0.620 15.36763 532 VAL A O 1
ATOM 803 O O B VAL A 1 100 ? -10.69100 2.47500 -21.81500 0.380 17.76529 532 VAL A O 1
ATOM 810 N N A MET A 1 101 ? -9.88700 0.57100 -22.80300 0.620 13.96220 533 MET A N 1
ATOM 811 N N B MET A 1 101 ? -9.88900 0.64100 -22.84700 0.380 15.28868 533 MET A N 1
ATOM 812 C CA A MET A 1 101 ? -11.16100 -0.11100 -22.98400 0.620 15.55450 533 MET A CA 1
ATOM 813 C CA B MET A 1 101 ? -11.18200 -0.01700 -22.93500 0.380 16.77833 533 MET A CA 1
ATOM 814 C C A MET A 1 101 ? -11.26100 -1.14000 -21.86700 0.620 15.00706 533 MET A C 1
ATOM 815 C C B MET A 1 101 ? -11.24600 -1.08700 -21.85700 0.380 15.85453 533 MET A C 1
ATOM 816 O O A MET A 1 101 ? -10.50800 -2.11900 -21.85600 0.620 14.91495 533 MET A O 1
ATOM 817 O O B MET A 1 101 ? -10.46200 -2.04100 -21.87300 0.380 15.28868 533 MET A O 1
ATOM 826 N N . TRP A 1 102 ? -12.16700 -0.91800 -20.91900 1.000 15.33868 534 TRP A N 1
ATOM 827 C CA . TRP A 1 102 ? -12.36500 -1.91100 -19.87600 1.000 14.57280 534 TRP A CA 1
ATOM 828 C C . TRP A 1 102 ? -13.00200 -3.15600 -20.48200 1.000 14.56754 534 TRP A C 1
ATOM 829 O O . TRP A 1 102 ? -13.97000 -3.06700 -21.24400 1.000 18.07848 534 TRP A O 1
ATOM 840 N N . LEU A 1 103 ? -12.41900 -4.31400 -20.18100 1.000 13.60953 535 LEU A N 1
ATOM 841 C CA . LEU A 1 103 ? -12.85900 -5.58100 -20.74200 1.000 14.35435 535 LEU A CA 1
ATOM 842 C C . LEU A 1 103 ? -13.49600 -6.50100 -19.71700 1.000 14.07011 535 LEU A C 1
ATOM 843 O O . LEU A 1 103 ? -14.15600 -7.47400 -20.10000 1.000 16.57567 535 LEU A O 1
ATOM 848 N N . LYS A 1 104 ? -13.29900 -6.23100 -18.42700 1.000 13.34634 536 LYS A N 1
ATOM 849 C CA . LYS A 1 104 ? -13.98400 -6.96700 -17.37300 1.000 13.15158 536 LYS A CA 1
ATOM 850 C C . LYS A 1 104 ? -13.97500 -6.10600 -16.12200 1.000 12.41991 536 LYS A C 1
ATOM 851 O O . LYS A 1 104 ? -12.97200 -5.45700 -15.82700 1.000 13.45951 536 LYS A O 1
ATOM 857 N N . GLN A 1 105 ? -15.10700 -6.08000 -15.42600 1.000 13.44109 537 GLN A N 1
ATOM 858 C CA . GLN A 1 105 ? -15.19700 -5.60100 -14.05200 1.000 14.05695 537 GLN A CA 1
ATOM 859 C C . GLN A 1 105 ? -15.56100 -6.79700 -13.18600 1.000 15.51765 537 GLN A C 1
ATOM 860 O O . GLN A 1 105 ? -16.52300 -7.51000 -13.48400 1.000 15.77294 537 GLN A O 1
ATOM 866 N N . CYS A 1 106 ? -14.80500 -7.02300 -12.11700 1.000 15.36763 538 CYS A N 1
ATOM 867 C CA . CYS A 1 106 ? -15.01400 -8.22300 -11.32000 1.000 17.06784 538 CYS A CA 1
ATOM 868 C C . CYS A 1 106 ? -14.45400 -7.97300 -9.93200 1.000 17.76529 538 CYS A C 1
ATOM 869 O O . CYS A 1 106 ? -13.91100 -6.90600 -9.63500 1.000 18.80752 538 CYS A O 1
ATOM 872 N N . LYS A 1 107 ? -14.57300 -8.98800 -9.08800 1.000 18.94438 539 LYS A N 1
ATOM 873 C CA . LYS A 1 107 ? -13.89700 -9.03100 -7.80100 1.000 21.34730 539 LYS A CA 1
ATOM 874 C C . LYS A 1 107 ? -13.15500 -10.35300 -7.71900 1.000 20.52088 539 LYS A C 1
ATOM 875 O O . LYS A 1 107 ? -13.76500 -11.42100 -7.84200 1.000 22.15792 539 LYS A O 1
ATOM 881 N N . ILE A 1 108 ? -11.84100 -10.28200 -7.53300 1.000 20.51299 540 ILE A N 1
ATOM 882 C CA . ILE A 1 108 ? -11.02100 -11.46100 -7.26800 1.000 19.98661 540 ILE A CA 1
ATOM 883 C C . ILE A 1 108 ? -9.91600 -11.05100 -6.30900 1.000 18.00479 540 ILE A C 1
ATOM 884 O O . ILE A 1 108 ? -9.29900 -9.99800 -6.47800 1.000 19.14440 540 ILE A O 1
ATOM 889 N N . GLU A 1 109 ? -9.68700 -11.85500 -5.28000 1.000 19.82080 541 GLU A N 1
ATOM 890 C CA . GLU A 1 109 ? -8.70500 -11.53800 -4.25200 1.000 19.86554 541 GLU A CA 1
ATOM 891 C C . GLU A 1 109 ? -7.38300 -12.22700 -4.55500 1.000 18.53117 541 GLU A C 1
ATOM 892 O O . GLU A 1 109 ? -7.36300 -13.37100 -5.01900 1.000 19.29705 541 GLU A O 1
ATOM 898 N N . PHE A 1 110 ? -6.27600 -11.53700 -4.25400 1.000 18.93385 542 PHE A N 1
ATOM 899 C CA . PHE A 1 110 ? -4.96400 -12.16300 -4.38100 1.000 19.47076 542 PHE A CA 1
ATOM 900 C C . PHE A 1 110 ? -4.92300 -13.48800 -3.63000 1.000 21.75524 542 PHE A C 1
ATOM 901 O O . PHE A 1 110 ? -4.33200 -14.46600 -4.10300 1.000 24.02920 542 PHE A O 1
ATOM 909 N N . GLU A 1 111 ? -5.55000 -13.54300 -2.45500 1.000 22.95802 543 GLU A N 1
ATOM 910 C CA . GLU A 1 111 ? -5.48600 -14.75900 -1.65400 1.000 26.70583 543 GLU A CA 1
ATOM 911 C C . GLU A 1 111 ? -6.23800 -15.92500 -2.28300 1.000 24.83719 543 GLU A C 1
ATOM 912 O O . GLU A 1 111 ? -5.92000 -17.07800 -1.97500 1.000 27.29011 543 GLU A O 1
ATOM 918 N N . GLU A 1 112 ? -7.20600 -15.65900 -3.16600 1.000 24.60558 544 GLU A N 1
ATOM 919 C CA . GLU A 1 112 ? -7.86600 -16.74700 -3.87700 1.000 27.42960 544 GLU A CA 1
ATOM 920 C C . GLU A 1 112 ? -6.93300 -17.42800 -4.85900 1.000 28.28234 544 GLU A C 1
ATOM 921 O O . GLU A 1 112 ? -7.19800 -18.56400 -5.26400 1.000 35.67270 544 GLU A O 1
ATOM 927 N N . LEU A 1 113 ? -5.86200 -16.76100 -5.26200 1.000 27.73754 545 LEU A N 1
ATOM 928 C CA . LEU A 1 113 ? -4.90400 -17.34400 -6.18500 1.000 30.24836 545 LEU A CA 1
ATOM 929 C C . LEU A 1 113 ? -3.86000 -18.19400 -5.47300 1.000 34.68311 545 LEU A C 1
ATOM 930 O O . LEU A 1 113 ? -3.00500 -1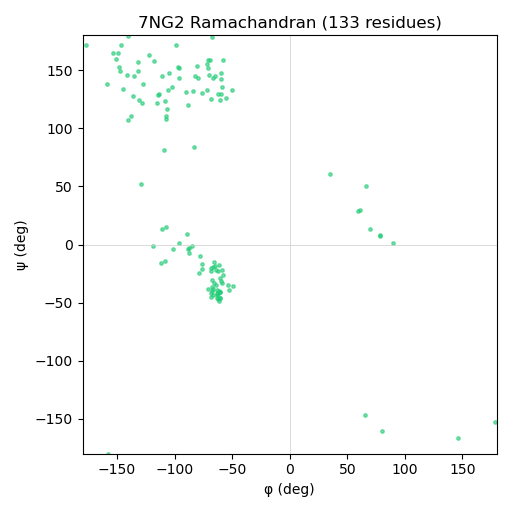8.78700 -6.13500 1.000 38.62832 545 LEU A O 1
ATOM 935 N N . GLY A 1 114 ? -3.92800 -18.28400 -4.14500 1.000 36.16223 546 GLY A N 1
ATOM 936 C CA . GLY A 1 114 ? -2.95500 -19.06100 -3.40900 1.000 37.09918 546 GLY A CA 1
ATOM 937 C C . GLY A 1 114 ? -1.56700 -18.45900 -3.52400 1.000 34.36728 546 GLY A C 1
ATOM 938 O O . GLY A 1 114 ? -1.38500 -17.24600 -3.63600 1.000 36.64387 546 GLY A O 1
ATOM 939 N N . LYS A 1 115 ? -0.57000 -19.33900 -3.51900 1.000 38.67569 547 LYS A N 1
ATOM 940 C CA . LYS A 1 115 ? 0.83500 -18.94000 -3.52600 1.000 40.55486 547 LYS A CA 1
ATOM 941 C C . LYS A 1 115 ? 1.23800 -18.65900 -4.97000 1.000 39.71002 547 LYS A C 1
ATOM 942 O O . LYS A 1 115 ? 1.78900 -19.50500 -5.67800 1.000 43.02621 547 LYS A O 1
ATOM 948 N N . VAL A 1 116 ? 0.95900 -17.44500 -5.42100 1.000 39.12311 548 VAL A N 1
ATOM 949 C CA . VAL A 1 116 ? 1.36800 -17.00600 -6.75300 1.000 36.49648 548 VAL A CA 1
ATOM 950 C C . VAL A 1 116 ? 2.48800 -15.99600 -6.60000 1.000 32.59601 548 VAL A C 1
ATOM 951 O O . VAL A 1 116 ? 2.32600 -14.97700 -5.91500 1.000 36.85968 548 VAL A O 1
ATOM 955 N N . THR A 1 117 ? 3.62100 -16.27000 -7.23800 1.000 34.77259 549 THR A N 1
ATOM 956 C CA . THR A 1 117 ? 4.72600 -15.33200 -7.28100 1.000 32.62233 549 THR A CA 1
ATOM 957 C C . THR A 1 117 ? 5.00100 -14.93800 -8.72500 1.000 29.44300 549 THR A C 1
ATOM 958 O O . THR A 1 117 ? 4.64700 -15.65000 -9.67200 1.000 28.93242 549 THR A O 1
ATOM 962 N N . ASN A 1 118 ? 5.63200 -13.78500 -8.88100 1.000 23.91339 550 ASN A N 1
ATOM 963 C CA . ASN A 1 118 ? 5.92600 -13.25300 -10.20200 1.000 21.87368 550 ASN A CA 1
ATOM 964 C C . ASN A 1 118 ? 7.41800 -13.37600 -10.46600 1.000 23.81601 550 ASN A C 1
ATOM 965 O O . ASN A 1 118 ? 8.20500 -12.60900 -9.88800 1.000 24.41609 550 ASN A O 1
ATOM 970 N N . PRO A 1 119 ? 7.85400 -14.28500 -11.34700 1.000 24.07657 551 PRO A N 1
ATOM 971 C CA . PRO A 1 119 ? 9.29400 -14.42800 -11.61100 1.000 25.05037 551 PRO A CA 1
ATOM 972 C C . PRO A 1 119 ? 9.91000 -13.21800 -12.27300 1.000 24.78718 551 PRO A C 1
ATOM 973 O O . PRO A 1 119 ? 11.14200 -13.10100 -12.28700 1.000 28.29813 551 PRO A O 1
ATOM 977 N N . TRP A 1 120 ? 9.09900 -12.32100 -12.82300 1.000 21.31308 552 TRP A N 1
ATOM 978 C CA . TRP A 1 120 ? 9.58900 -11.08100 -13.40100 1.000 22.52639 552 TRP A CA 1
ATOM 979 C C . TRP A 1 120 ? 9.67200 -9.96300 -12.37500 1.000 24.47925 552 TRP A C 1
ATOM 980 O O . TRP A 1 120 ? 10.14500 -8.87100 -12.70300 1.000 27.65595 552 TRP A O 1
ATOM 991 N N . ASN A 1 121 ? 9.22900 -10.21700 -11.14600 1.000 25.16618 553 ASN A N 1
ATOM 992 C CA . ASN A 1 121 ? 9.28700 -9.26900 -10.03900 1.000 26.77689 553 ASN A CA 1
ATOM 993 C C . ASN A 1 121 ? 9.91900 -9.92800 -8.82000 1.000 29.58776 553 ASN A C 1
ATOM 994 O O . ASN A 1 121 ? 9.36600 -9.92600 -7.71800 1.000 30.78001 553 ASN A O 1
ATOM 999 N N . ASP A 1 122 ? 11.09400 -10.52900 -9.02400 1.000 32.66181 554 ASP A N 1
ATOM 1000 C CA . ASP A 1 122 ? 11.90100 -11.11000 -7.94800 1.000 37.35448 554 ASP A CA 1
ATOM 1001 C C . ASP A 1 122 ? 11.18600 -12.23800 -7.20900 1.000 33.26978 554 ASP A C 1
ATOM 1002 O O . ASP A 1 122 ? 11.44300 -12.46900 -6.02500 1.000 39.30208 554 ASP A O 1
ATOM 1007 N N . ASP A 1 123 ? 10.29800 -12.95600 -7.89700 1.000 33.93565 555 ASP A N 1
ATOM 1008 C CA . ASP A 1 123 ? 9.53000 -14.04500 -7.29100 1.000 34.12251 555 ASP A CA 1
ATOM 1009 C C . ASP A 1 123 ? 8.69300 -13.56400 -6.10900 1.000 38.49935 555 ASP A C 1
ATOM 1010 O O . ASP A 1 123 ? 8.42300 -14.32100 -5.17600 1.000 39.59422 555 ASP A O 1
ATOM 1015 N N . LEU A 1 124 ? 8.28300 -12.30300 -6.14100 1.000 35.62006 556 LEU A N 1
ATOM 1016 C CA . LEU A 1 124 ? 7.50100 -11.73700 -5.05800 1.000 34.74101 556 LEU A CA 1
ATOM 1017 C C . LEU A 1 124 ? 6.03700 -12.14000 -5.20700 1.000 33.84880 556 LEU A C 1
ATOM 1018 O O . LEU A 1 124 ? 5.57300 -12.41500 -6.31900 1.000 32.05121 556 LEU A O 1
ATOM 1023 N N . PRO A 1 125 ? 5.29500 -12.18900 -4.10100 1.000 31.16163 557 PRO A N 1
ATOM 1024 C CA . PRO A 1 125 ? 3.86300 -12.48300 -4.19300 1.000 28.91926 557 PRO A CA 1
ATOM 1025 C C . PRO A 1 125 ? 3.16300 -11.44600 -5.05500 1.000 25.89521 557 PRO A C 1
ATOM 1026 O O . PRO A 1 125 ? 3.55300 -10.27900 -5.09800 1.000 24.59505 557 PRO A O 1
ATOM 1030 N N . LEU A 1 126 ? 2.12100 -11.89800 -5.75200 1.000 24.85035 558 LEU A N 1
ATOM 1031 C CA . LEU A 1 126 ? 1.33700 -11.01300 -6.60400 1.000 23.17646 558 LEU A CA 1
ATOM 1032 C C . LEU A 1 126 ? 0.84200 -9.79500 -5.83700 1.000 21.88420 558 LEU A C 1
ATOM 1033 O O . LEU A 1 126 ? 0.77900 -8.68800 -6.38700 1.000 20.63932 558 LEU A O 1
ATOM 1038 N N . ARG A 1 127 ? 0.51400 -9.96900 -4.55700 1.000 20.75512 559 ARG A N 1
ATOM 1039 C CA . ARG A 1 127 ? 0.01300 -8.85300 -3.76700 1.000 22.37637 559 ARG A CA 1
ATOM 1040 C C . ARG A 1 127 ? 1.03400 -7.73200 -3.62600 1.000 20.65248 559 ARG A C 1
ATOM 1041 O O . ARG A 1 127 ? 0.64700 -6.58900 -3.36800 1.000 21.77366 559 ARG A O 1
ATOM 1049 N N . LYS A 1 128 ? 2.32200 -8.02000 -3.78500 1.000 20.11820 560 LYS A N 1
ATOM 1050 C CA . LYS A 1 128 ? 3.33900 -6.98800 -3.64800 1.000 21.93684 560 LYS A CA 1
ATOM 1051 C C . LYS A 1 128 ? 3.62400 -6.26600 -4.95900 1.000 19.84712 560 LYS A C 1
ATOM 1052 O O . LYS A 1 128 ? 4.56300 -5.46800 -5.02200 1.000 23.13962 560 LYS A O 1
ATOM 1058 N N . SER A 1 129 ? 2.81400 -6.50500 -5.98800 1.000 17.61527 561 SER A N 1
ATOM 1059 C CA . SER A 1 129 ? 2.97200 -5.79600 -7.24900 1.000 16.99677 561 SER A CA 1
ATOM 1060 C C . SER A 1 129 ? 2.83900 -4.29700 -7.03800 1.000 17.09415 561 SER A C 1
ATOM 1061 O O . SER A 1 129 ? 1.93700 -3.82900 -6.34200 1.000 19.79974 561 SER A O 1
ATOM 1064 N N . ARG A 1 130 ? 3.73200 -3.54600 -7.65900 1.000 18.80752 562 ARG A N 1
ATOM 1065 C CA . ARG A 1 130 ? 3.64800 -2.09600 -7.67300 1.000 17.94952 562 ARG A CA 1
ATOM 1066 C C . ARG A 1 130 ? 3.02300 -1.62300 -8.98200 1.000 15.33342 562 ARG A C 1
ATOM 1067 O O . ARG A 1 130 ? 2.81400 -2.39400 -9.92100 1.000 16.95993 562 ARG A O 1
ATOM 1075 N N . ASP A 1 131 ? 2.72900 -0.33300 -9.04100 1.000 15.57555 563 ASP A N 1
ATOM 1076 C CA . ASP A 1 131 ? 2.13800 0.22600 -10.24500 1.000 14.33856 563 ASP A CA 1
ATOM 1077 C C . ASP A 1 131 ? 3.08300 0.03400 -11.42900 1.000 13.88851 563 ASP A C 1
ATOM 1078 O O . ASP A 1 131 ? 4.24700 0.43200 -11.37500 1.000 15.25972 563 ASP A O 1
ATOM 1083 N N . GLY A 1 132 ? 2.58400 -0.59700 -12.49400 1.000 14.45700 564 GLY A N 1
ATOM 1084 C CA . GLY A 1 132 ? 3.36000 -0.86000 -13.69100 1.000 14.53069 564 GLY A CA 1
ATOM 1085 C C . GLY A 1 132 ? 4.11200 -2.17600 -13.71700 1.000 14.49647 564 GLY A C 1
ATOM 1086 O O . GLY A 1 132 ? 4.81100 -2.44100 -14.70100 1.000 16.48092 564 GLY A O 1
ATOM 1087 N N . THR A 1 133 ? 4.00000 -2.99800 -12.67700 1.000 14.23065 565 THR A N 1
ATOM 1088 C CA . THR A 1 133 ? 4.70300 -4.27200 -12.66500 1.000 13.66480 565 THR A CA 1
ATOM 1089 C C . THR A 1 133 ? 4.20700 -5.15200 -13.81000 1.000 13.86745 565 THR A C 1
ATOM 1090 O O . THR A 1 133 ? 3.00700 -5.37700 -13.95200 1.000 14.57543 565 THR A O 1
ATOM 1094 N N . GLU A 1 134 ? 5.13800 -5.68300 -14.59700 1.000 13.94904 566 GLU A N 1
ATOM 1095 C CA . GLU A 1 134 ? 4.77400 -6.58800 -15.68100 1.000 13.63585 566 GLU A CA 1
ATOM 1096 C C . GLU A 1 134 ? 4.72200 -8.02600 -15.18200 1.000 13.87535 566 GLU A C 1
ATOM 1097 O O . GLU A 1 134 ? 5.51500 -8.43200 -14.32900 1.000 15.21235 566 GLU A O 1
ATOM 1103 N N A VAL A 1 135 ? 3.72900 -8.77900 -15.65300 0.660 14.22802 567 VAL A N 1
ATOM 1104 N N B VAL A 1 135 ? 3.83100 -8.79800 -15.79300 0.340 14.40699 567 VAL A N 1
ATOM 1105 C CA A VAL A 1 135 ? 3.68600 -10.21100 -15.35100 0.660 15.91770 567 VAL A CA 1
ATOM 1106 C CA B VAL A 1 135 ? 3.52600 -10.17800 -15.43800 0.340 14.55438 567 VAL A CA 1
ATOM 1107 C C A VAL A 1 135 ? 3.94400 -11.01900 -16.61600 0.660 15.16761 567 VAL A C 1
ATOM 1108 C C B VAL A 1 135 ? 3.88500 -11.03900 -16.64700 0.340 14.55438 567 VAL A C 1
ATOM 1109 O O A VAL A 1 135 ? 3.63500 -10.57200 -17.72600 0.660 14.70176 567 VAL A O 1
ATOM 1110 O O B VAL A 1 135 ? 3.60100 -10.62900 -17.78100 0.340 14.74387 567 VAL A O 1
ATOM 1117 N N . PRO A 1 136 ? 4.50700 -12.21300 -16.48700 1.000 15.23604 568 PRO A N 1
ATOM 1118 C CA . PRO A 1 136 ? 4.77200 -13.05800 -17.66500 1.000 15.58345 568 PRO A CA 1
ATOM 1119 C C . PRO A 1 136 ? 3.47900 -13.44100 -18.35600 1.000 16.65200 568 PRO A C 1
ATOM 1120 O O . PRO A 1 136 ? 2.40300 -13.45600 -17.73400 1.000 16.64936 568 PRO A O 1
ATOM 1124 N N . PRO A 1 137 ? 3.53600 -13.75900 -19.65000 1.000 16.32301 569 PRO A N 1
ATOM 1125 C CA . PRO A 1 137 ? 2.29300 -13.99100 -20.39500 1.000 17.45472 569 PRO A CA 1
ATOM 1126 C C . PRO A 1 137 ? 1.48800 -15.18900 -19.91500 1.000 17.69159 569 PRO A C 1
ATOM 1127 O O . PRO A 1 137 ? 0.25300 -15.12400 -19.94600 1.000 19.59709 569 PRO A O 1
ATOM 1131 N N . ALA A 1 138 ? 2.12600 -16.27900 -19.46400 1.000 19.51550 570 ALA A N 1
ATOM 1132 C CA . ALA A 1 138 ? 1.33100 -17.40900 -18.98900 1.000 21.33677 570 ALA A CA 1
ATOM 1133 C C . ALA A 1 138 ? 0.50200 -17.02000 -17.77000 1.000 19.47865 570 ALA A C 1
ATOM 1134 O O . ALA A 1 138 ? -0.69600 -17.31900 -17.70200 1.000 20.13136 570 ALA A O 1
ATOM 1136 N N . LEU A 1 139 ? 1.11900 -16.33300 -16.80500 1.000 18.98649 571 LEU A N 1
ATOM 1137 C CA . LEU A 1 139 ? 0.38000 -15.87300 -15.63500 1.000 17.92320 571 LEU A CA 1
ATOM 1138 C C . LEU A 1 139 ? -0.62200 -14.78600 -16.00400 1.000 15.71767 571 LEU A C 1
ATOM 1139 O O . LEU A 1 139 ? -1.77800 -14.83000 -15.57200 1.000 15.07286 571 LEU A O 1
ATOM 1144 N N . GLY A 1 140 ? -0.20500 -13.81300 -16.81700 1.000 15.56766 572 GLY A N 1
ATOM 1145 C CA . GLY A 1 140 ? -1.11800 -12.74600 -17.20300 1.000 15.27288 572 GLY A CA 1
ATOM 1146 C C . GLY A 1 140 ? -2.34800 -13.27500 -17.90300 1.000 14.15433 572 GLY A C 1
ATOM 1147 O O . GLY A 1 140 ? -3.47500 -12.86300 -17.61100 1.000 14.36751 572 GLY A O 1
ATOM 1148 N N A SER A 1 141 ? -2.15500 -14.20700 -18.83700 0.710 15.28341 573 SER A N 1
ATOM 1149 N N B SER A 1 141 ? -2.15500 -14.20000 -18.84700 0.290 15.18077 573 SER A N 1
ATOM 1150 C CA A SER A 1 141 ? -3.28700 -14.78500 -19.54500 0.710 15.44922 573 SER A CA 1
ATOM 1151 C CA B SER A 1 141 ? -3.28800 -14.79500 -19.54600 0.290 15.43869 573 SER A CA 1
ATOM 1152 C C A SER A 1 141 ? -4.23900 -15.47900 -18.57800 0.710 14.69913 573 SER A C 1
ATOM 1153 C C B SER A 1 141 ? -4.24100 -15.46400 -18.56400 0.290 14.77282 573 SER A C 1
ATOM 1154 O O A SER A 1 141 ? -5.46100 -15.33100 -18.68200 0.710 14.44384 573 SER A O 1
ATOM 1155 O O B SER A 1 141 ? -5.46200 -15.28800 -18.64300 0.290 15.65451 573 SER A O 1
ATOM 1160 N N . LEU A 1 142 ? -3.69300 -16.23000 -17.62000 1.000 15.51765 574 LEU A N 1
ATOM 1161 C CA . LEU A 1 142 ? -4.53300 -16.93000 -16.65700 1.000 15.60450 574 LEU A CA 1
ATOM 1162 C C . LEU A 1 142 ? -5.26500 -15.96400 -15.73300 1.000 13.13052 574 LEU A C 1
ATOM 1163 O O . LEU A 1 142 ? -6.44300 -16.17400 -15.42900 1.000 13.61479 574 LEU A O 1
ATOM 1168 N N . LEU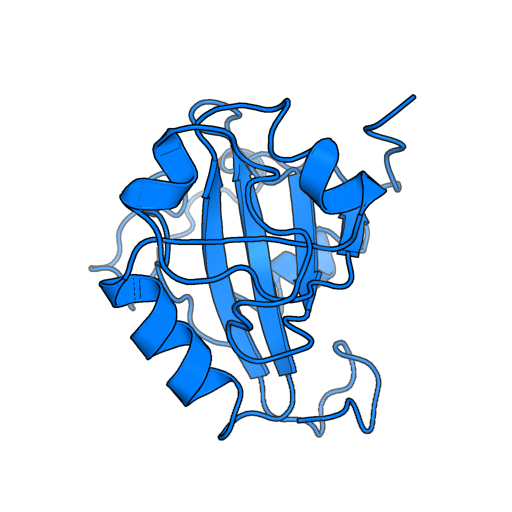 A 1 143 ? -4.60200 -14.88800 -15.29800 1.000 13.47004 575 LEU A N 1
ATOM 1169 C CA . LEU A 1 143 ? -5.29300 -13.90600 -14.46700 1.000 14.04379 575 LEU A CA 1
ATOM 1170 C C . LEU A 1 143 ? -6.47300 -13.30500 -15.20900 1.000 12.78311 575 LEU A C 1
ATOM 1171 O O . LEU A 1 143 ? -7.56600 -13.15300 -14.65400 1.000 13.54636 575 LEU A O 1
ATOM 1176 N N . CYS A 1 144 ? -6.29300 -13.01700 -16.49400 1.000 13.28580 576 CYS A N 1
ATOM 1177 C CA . CYS A 1 144 ? -7.38200 -12.43700 -17.26900 1.000 14.19381 576 CYS A CA 1
ATOM 1178 C C . CYS A 1 144 ? -8.48200 -13.47800 -17.50800 1.000 13.15947 576 CYS A C 1
ATOM 1179 O O . CYS A 1 144 ? -9.67200 -13.16100 -17.42000 1.000 15.07023 576 CYS A O 1
ATOM 1182 N N . THR A 1 145 ? -8.10200 -14.74200 -17.74700 1.000 13.81745 577 THR A N 1
ATOM 1183 C CA . THR A 1 145 ? -9.09800 -15.81100 -17.87500 1.000 14.60175 577 THR A CA 1
ATOM 1184 C C . THR A 1 145 ? -9.90300 -15.97200 -16.59100 1.000 13.44109 577 THR A C 1
ATOM 1185 O O . THR A 1 145 ? -11.14100 -16.01000 -16.61400 1.000 14.18328 577 THR A O 1
ATOM 1189 N N . TRP A 1 146 ? -9.21400 -16.05300 -15.45100 1.000 13.79902 578 TRP A N 1
ATOM 1190 C CA . TRP A 1 146 ? -9.91600 -16.23700 -14.18400 1.000 14.15170 578 TRP A CA 1
ATOM 1191 C C . TRP A 1 146 ? -10.82000 -15.04700 -13.86500 1.000 13.38055 578 TRP A C 1
ATOM 1192 O O . TRP A 1 146 ? -11.94200 -15.22800 -13.37600 1.000 16.02034 578 TRP A O 1
ATOM 1203 N N . MET A 1 147 ? -10.36000 -13.82300 -14.15400 1.000 13.27528 579 MET A N 1
ATOM 1204 C CA . MET A 1 147 ? -11.22600 -12.65600 -13.97900 1.000 13.73849 579 MET A CA 1
ATOM 1205 C C . MET A 1 147 ? -12.43800 -12.73500 -14.89700 1.000 14.02537 579 MET A C 1
ATOM 1206 O O . MET A 1 147 ? -13.57100 -12.46200 -14.47500 1.000 15.58345 579 MET A O 1
ATOM 1211 N N A SER A 1 148 ? -12.21900 -13.09500 -16.16300 0.730 14.40699 580 SER A N 1
ATOM 1212 N N B SER A 1 148 ? -12.22100 -13.13000 -16.15900 0.270 14.61491 580 SER A N 1
ATOM 1213 C CA A SER A 1 148 ? -13.32400 -13.13100 -17.11200 0.730 14.73861 580 SER A CA 1
ATOM 1214 C CA B SER A 1 148 ? -13.27600 -13.17800 -17.17000 0.270 14.48595 580 SER A CA 1
ATOM 1215 C C A SER A 1 148 ? -14.39700 -14.12600 -16.69100 0.730 15.90454 580 SER A C 1
ATOM 1216 C C B SER A 1 148 ? -14.28700 -14.29400 -16.93200 0.270 15.77558 580 SER A C 1
ATOM 1217 O O A SER A 1 148 ? -15.58500 -13.89300 -16.94600 0.730 17.32313 580 SER A O 1
ATOM 1218 O O B SER A 1 148 ? -15.32400 -14.31900 -17.60500 0.270 14.75703 580 SER A O 1
ATOM 1223 N N . GLN A 1 149 ? -14.00400 -15.22000 -16.01600 1.000 16.76517 581 GLN A N 1
ATOM 1224 C CA . GLN A 1 149 ? -14.96400 -16.24100 -15.58700 1.000 19.23915 581 GLN A CA 1
ATOM 1225 C C . GLN A 1 149 ? -15.83200 -15.78400 -14.42300 1.000 20.49983 581 GLN A C 1
ATOM 1226 O O . GLN A 1 149 ? -16.89900 -16.36700 -14.19800 1.000 27.27695 581 GLN A O 1
ATOM 1232 N N . ARG A 1 150 ? -15.38600 -14.78500 -13.66600 1.000 20.65248 582 ARG A N 1
ATOM 1233 C CA . ARG A 1 150 ? -16.15100 -14.28100 -12.54300 1.000 22.09739 582 ARG A CA 1
ATOM 1234 C C . ARG A 1 150 ? -17.38800 -13.55400 -13.05800 1.000 20.40771 582 ARG A C 1
ATOM 1235 O O . ARG A 1 150 ? -17.42300 -13.10900 -14.21000 1.000 19.71815 582 ARG A O 1
ATOM 1243 N N . PRO A 1 151 ? -18.41500 -13.40400 -12.22200 1.000 22.76589 583 PRO A N 1
ATOM 1244 C CA . PRO A 1 151 ? -19.54400 -12.55400 -12.61100 1.000 23.11330 583 PRO A CA 1
ATOM 1245 C C . PRO A 1 151 ? -19.07000 -11.13300 -12.86600 1.000 18.63118 583 PRO A C 1
ATOM 1246 O O . PRO A 1 151 ? -18.15900 -10.62700 -12.20600 1.000 20.53667 583 PRO A O 1
ATOM 1250 N N . SER A 1 152 ? -19.66700 -10.50200 -13.86500 1.000 17.25996 584 SER A N 1
ATOM 1251 C CA . SER A 1 152 ? -19.36800 -9.10500 -14.12200 1.000 15.74926 584 SER A CA 1
ATOM 1252 C C . SER A 1 152 ? -19.99300 -8.24400 -13.03200 1.000 18.39431 584 SER A C 1
ATOM 1253 O O . SER A 1 152 ? -21.16200 -8.41400 -12.67800 1.000 23.37912 584 SER A O 1
ATOM 1256 N N . GLU A 1 153 ? -19.21000 -7.31900 -12.50400 1.000 17.85477 585 GLU A N 1
ATOM 1257 C CA . GLU A 1 153 ? -19.68300 -6.32900 -11.55000 1.000 21.29729 585 GLU A CA 1
ATOM 1258 C C . GLU A 1 153 ? -20.00900 -5.04000 -12.29100 1.000 22.87643 585 GLU A C 1
ATOM 1259 O O . GLU A 1 153 ? -19.46200 -4.76500 -13.36100 1.000 26.54529 585 GLU A O 1
ATOM 1265 N N . ASP A 1 154 ? -20.93300 -4.26600 -11.73300 1.000 26.63740 586 ASP A N 1
ATOM 1266 C CA . ASP A 1 154 ? -21.23800 -2.92900 -12.23500 1.000 26.94797 586 ASP A CA 1
ATOM 1267 C C . ASP A 1 154 ? -20.70300 -1.97000 -11.17900 1.000 26.10576 586 ASP A C 1
ATOM 1268 O O . ASP A 1 154 ? -21.43700 -1.47200 -10.32800 1.000 28.81661 586 ASP A O 1
ATOM 1273 N N . LEU A 1 155 ? -19.39500 -1.72400 -11.24200 1.000 25.70308 587 LEU A N 1
ATOM 1274 C CA . LEU A 1 155 ? -18.72100 -1.00900 -10.16900 1.000 26.86901 587 LEU A CA 1
ATOM 1275 C C . LEU A 1 155 ? -19.21600 0.42400 -10.02600 1.000 27.91914 587 LEU A C 1
ATOM 1276 O O . LEU A 1 155 ? -19.07400 1.00900 -8.94700 1.000 34.00408 587 LEU A O 1
ATOM 1281 N N . LEU A 1 156 ? -19.81300 0.99400 -11.07500 1.000 27.33222 588 LEU A N 1
ATOM 1282 C CA . LEU A 1 156 ? -20.36000 2.34400 -10.97100 1.000 32.88552 588 LEU A CA 1
ATOM 1283 C C . LEU A 1 156 ? -21.71100 2.36900 -10.26900 1.000 36.47279 588 LEU A C 1
ATOM 1284 O O . LEU A 1 156 ? -22.09100 3.40200 -9.71000 1.000 41.17599 588 LEU A O 1
ATOM 1289 N N . ALA A 1 157 ? -22.44400 1.26000 -10.28900 1.000 40.72330 589 ALA A N 1
ATOM 1290 C CA . ALA A 1 157 ? -23.78900 1.21300 -9.71900 1.000 44.34479 589 ALA A CA 1
ATOM 1291 C C . ALA A 1 157 ? -23.80200 1.53900 -8.22800 1.000 49.69806 589 ALA A C 1
ATOM 1292 O O . ALA A 1 157 ? -22.88100 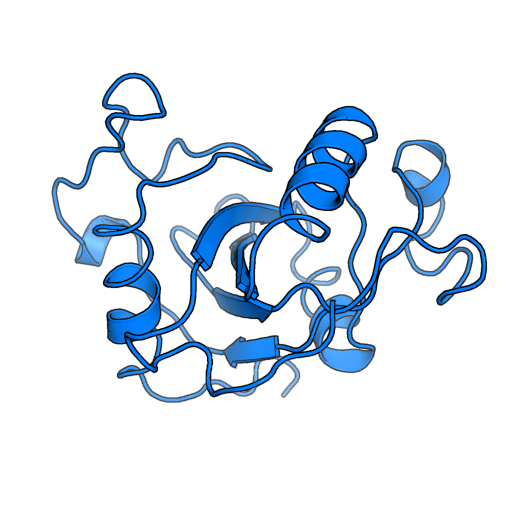1.17900 -7.49500 1.000 51.80621 589 ALA A O 1
#